Protein AF-A0A5N6Q049-F1 (afdb_monomer)

Foldseek 3Di:
DEEEEEAPVQCPLPCVALECPCQVPWQAEEEEEADPDPSNVQDDPPDPSVVRYHYDHANALVSLLVVLVCLVVDPDDTLEYEYEALLNRQDQVVQCVVVVHNCSRVVSSLVSLVSNVVSQVVNVVNHHYYYYYYHHDDDDAGPPNVSCVVRHPWYWYWDDPDDFKIKIWTPDPFIKIWMWGADSSYTHTDDIDTDPPPPPDD

Organism: NCBI:txid192012

Mean predicted aligned error: 9.47 Å

pLDDT: mean 77.55, std 16.75, range [31.91, 96.31]

Structure (mmCIF, N/CA/C/O backbone):
data_AF-A0A5N6Q049-F1
#
_entry.id   AF-A0A5N6Q049-F1
#
loop_
_atom_site.group_PDB
_atom_site.id
_atom_site.type_symbol
_atom_site.label_atom_id
_atom_site.label_alt_id
_atom_site.label_comp_id
_atom_site.label_asym_id
_atom_site.label_entity_id
_atom_site.label_seq_id
_atom_site.pdbx_PDB_ins_code
_atom_site.Cartn_x
_atom_site.Cartn_y
_atom_site.Cartn_z
_atom_site.occupancy
_atom_site.B_iso_or_equiv
_atom_site.auth_seq_id
_atom_site.auth_comp_id
_atom_site.auth_asym_id
_atom_site.auth_atom_id
_atom_site.pdbx_PDB_model_num
ATOM 1 N N . MET A 1 1 ? -8.400 0.455 -0.778 1.00 89.19 1 MET A N 1
ATOM 2 C CA . MET A 1 1 ? -6.950 0.651 -0.571 1.00 89.19 1 MET A CA 1
ATOM 3 C C . MET A 1 1 ? -6.734 1.914 0.246 1.00 89.19 1 MET A C 1
ATOM 5 O O . MET A 1 1 ? -7.367 2.924 -0.064 1.00 89.19 1 MET A O 1
ATOM 9 N N . ILE A 1 2 ? -5.900 1.841 1.282 1.00 90.00 2 ILE A N 1
ATOM 10 C CA . ILE A 1 2 ? -5.581 2.949 2.194 1.00 90.00 2 ILE A CA 1
ATOM 11 C C . ILE A 1 2 ? -4.071 3.193 2.154 1.00 90.00 2 ILE A C 1
ATOM 13 O O . ILE A 1 2 ? -3.305 2.235 2.093 1.00 90.00 2 ILE A O 1
ATOM 17 N N . LEU A 1 3 ? -3.654 4.459 2.195 1.00 89.81 3 LEU A N 1
ATOM 18 C CA . LEU A 1 3 ? -2.257 4.850 2.384 1.00 89.81 3 LEU A CA 1
ATOM 19 C C . LEU A 1 3 ? -2.073 5.482 3.764 1.00 89.81 3 LEU A C 1
ATOM 21 O O . LEU A 1 3 ? -2.779 6.431 4.110 1.00 89.81 3 LEU A O 1
ATOM 25 N N . LEU A 1 4 ? -1.088 4.993 4.505 1.00 87.38 4 LEU A N 1
ATOM 26 C CA . LEU A 1 4 ? -0.594 5.570 5.744 1.00 87.38 4 LEU A CA 1
ATOM 27 C C . LEU A 1 4 ? 0.793 6.159 5.493 1.00 87.38 4 LEU A C 1
ATOM 29 O O . LEU A 1 4 ? 1.657 5.499 4.931 1.00 87.38 4 LEU A O 1
ATOM 33 N N . SER A 1 5 ? 1.030 7.405 5.881 1.00 86.62 5 SER A N 1
ATOM 34 C CA . SER A 1 5 ? 2.297 8.055 5.559 1.00 86.62 5 SER A CA 1
ATOM 35 C C . SER A 1 5 ? 2.815 8.916 6.696 1.00 86.62 5 SER A C 1
ATOM 37 O O . SER A 1 5 ? 2.033 9.587 7.359 1.00 86.62 5 SER A O 1
ATOM 39 N N . GLY A 1 6 ? 4.123 8.914 6.924 1.00 79.25 6 GLY A N 1
ATOM 40 C CA . GLY A 1 6 ? 4.747 9.676 8.005 1.00 79.25 6 GLY A CA 1
ATOM 41 C C . GLY A 1 6 ? 6.268 9.506 8.036 1.00 79.25 6 GLY A C 1
ATOM 42 O O . GLY A 1 6 ? 6.812 8.732 7.246 1.00 79.25 6 GLY A O 1
ATOM 43 N N . PRO A 1 7 ? 6.980 10.243 8.901 1.00 71.81 7 PRO A N 1
ATOM 44 C CA . PRO A 1 7 ? 8.424 10.104 9.064 1.00 71.81 7 PRO A CA 1
ATOM 45 C C . PRO A 1 7 ? 8.899 8.719 9.545 1.00 71.81 7 PRO A C 1
ATOM 47 O O . PRO A 1 7 ? 8.162 7.999 10.214 1.00 71.81 7 PRO A O 1
ATOM 50 N N . PRO A 1 8 ? 10.172 8.348 9.289 1.00 62.94 8 PRO A N 1
ATOM 51 C CA . PRO A 1 8 ? 10.732 7.070 9.757 1.00 62.94 8 PRO A CA 1
ATOM 52 C C . PRO A 1 8 ? 10.725 6.919 11.275 1.00 62.94 8 PRO A C 1
ATOM 54 O O . PRO A 1 8 ? 10.553 5.826 11.801 1.00 62.94 8 PRO A O 1
ATOM 57 N N . SER A 1 9 ? 10.867 8.036 11.989 1.00 50.81 9 SER A N 1
ATOM 58 C CA . SER A 1 9 ? 10.771 8.097 13.445 1.00 50.81 9 SER A CA 1
ATOM 59 C C . SER A 1 9 ? 9.332 8.135 13.962 1.00 50.81 9 SER A C 1
ATOM 61 O O . SER A 1 9 ? 9.138 8.041 15.169 1.00 50.81 9 SER A O 1
ATOM 63 N N . SER A 1 10 ? 8.317 8.267 13.099 1.00 50.06 10 SER A N 1
ATOM 64 C CA . SER A 1 10 ? 6.910 8.194 13.499 1.00 50.06 10 SER A CA 1
ATOM 65 C C . SER A 1 10 ? 6.346 6.797 13.312 1.00 50.06 10 SER A C 1
ATOM 67 O O . SER A 1 10 ? 5.292 6.667 12.713 1.00 50.06 10 SER A O 1
ATOM 69 N N . TYR A 1 11 ? 7.029 5.771 13.821 1.00 52.00 11 TYR A N 1
ATOM 70 C CA . TYR A 1 11 ? 6.401 4.511 14.223 1.00 52.00 11 TYR A CA 1
ATOM 71 C C . TYR A 1 11 ? 5.400 3.919 13.205 1.00 52.00 11 TYR A C 1
ATOM 73 O O . TYR A 1 11 ? 4.477 3.245 13.629 1.00 52.00 11 TYR A O 1
ATOM 81 N N . SER A 1 12 ? 5.512 4.144 11.888 1.00 49.38 12 SER A N 1
ATOM 82 C CA . SER A 1 12 ? 4.493 3.705 10.918 1.00 49.38 12 SER A CA 1
ATOM 83 C C . SER A 1 12 ? 4.432 2.181 10.928 1.00 49.38 12 SER A C 1
ATOM 85 O O . SER A 1 12 ? 3.358 1.600 11.053 1.00 49.38 12 SER A O 1
ATOM 87 N N . SER A 1 13 ? 5.609 1.557 10.960 1.00 46.94 13 SER A N 1
ATOM 88 C CA . SER A 1 13 ? 5.817 0.125 11.172 1.00 46.94 13 SER A CA 1
ATOM 89 C C . SER A 1 13 ? 5.368 -0.339 12.567 1.00 46.94 13 SER A C 1
ATOM 91 O O . SER A 1 13 ? 4.877 -1.449 12.711 1.00 46.94 13 SER A O 1
ATOM 93 N N . LEU A 1 14 ? 5.465 0.521 13.588 1.00 45.44 14 LEU A N 1
ATOM 94 C CA . LEU A 1 14 ? 5.087 0.234 14.982 1.00 45.44 14 LEU A CA 1
ATOM 95 C C . LEU A 1 14 ? 3.580 0.426 15.248 1.00 45.44 14 LEU A C 1
ATOM 97 O O . LEU A 1 14 ? 3.020 -0.248 16.099 1.00 45.44 14 LEU A O 1
ATOM 101 N N . LEU A 1 15 ? 2.876 1.279 14.503 1.00 48.94 15 LEU A N 1
ATOM 102 C CA . LEU A 1 15 ? 1.416 1.397 14.536 1.00 48.94 15 LEU A CA 1
ATOM 103 C C . LEU A 1 15 ? 0.768 0.216 13.823 1.00 48.94 15 LEU A C 1
ATOM 105 O O . LEU A 1 15 ? -0.285 -0.240 14.250 1.00 48.94 15 LEU A O 1
ATOM 109 N N . LEU A 1 16 ? 1.404 -0.321 12.783 1.00 49.84 16 LEU A N 1
ATOM 110 C CA . LEU A 1 16 ? 0.933 -1.533 12.114 1.00 49.84 16 LEU A CA 1
ATOM 111 C C . LEU A 1 16 ? 1.086 -2.785 12.994 1.00 49.84 16 LEU A C 1
ATOM 113 O O . LEU A 1 16 ? 0.361 -3.753 12.778 1.00 49.84 16 LEU A O 1
ATOM 117 N N . THR A 1 17 ? 1.974 -2.758 13.996 1.00 45.69 17 THR A N 1
ATOM 118 C CA . THR A 1 17 ? 2.280 -3.916 14.852 1.00 45.69 17 THR A CA 1
ATOM 119 C C . THR A 1 17 ? 1.775 -3.794 16.293 1.00 45.69 17 THR A C 1
ATOM 121 O O . THR A 1 17 ? 1.403 -4.804 16.881 1.00 45.69 17 THR A O 1
ATOM 124 N N . HIS A 1 18 ? 1.693 -2.584 16.862 1.00 42.75 18 HIS A N 1
ATOM 125 C CA . HIS A 1 18 ? 1.152 -2.338 18.210 1.00 42.75 18 HIS A CA 1
ATOM 126 C C . HIS A 1 18 ? -0.334 -2.000 18.235 1.00 42.75 18 HIS A C 1
ATOM 128 O O . HIS A 1 18 ? -0.941 -1.971 19.305 1.00 42.75 18 HIS A O 1
ATOM 134 N N . THR A 1 19 ? -0.964 -1.748 17.087 1.00 46.25 19 THR A N 1
ATOM 135 C CA . THR A 1 19 ? -2.422 -1.713 17.085 1.00 46.25 19 THR A CA 1
ATOM 136 C C . THR A 1 19 ? -2.926 -3.155 17.126 1.00 46.25 19 THR A C 1
ATOM 138 O O . THR A 1 19 ? -2.751 -3.918 16.189 1.00 46.25 19 THR A O 1
ATOM 141 N N . GLN A 1 20 ? -3.604 -3.544 18.208 1.00 41.19 20 GLN A N 1
ATOM 142 C CA . GLN A 1 20 ? -4.489 -4.723 18.214 1.00 41.19 20 GLN A CA 1
ATOM 143 C C . GLN A 1 20 ? -5.634 -4.586 17.191 1.00 41.19 20 GLN A C 1
ATOM 145 O O . GLN A 1 20 ? -6.312 -5.556 16.873 1.00 41.19 20 GLN A O 1
ATOM 150 N N . PHE A 1 21 ? -5.833 -3.384 16.644 1.00 42.41 21 PHE A N 1
ATOM 151 C CA . PHE A 1 21 ? -6.939 -3.014 15.768 1.00 42.41 21 PHE A CA 1
ATOM 152 C C . PHE A 1 21 ? -7.045 -3.842 14.470 1.00 42.41 21 PHE A C 1
ATOM 154 O O . PHE A 1 21 ? -8.143 -4.297 14.157 1.00 42.41 21 PHE A O 1
ATOM 161 N N . PRO A 1 22 ? -5.962 -4.107 13.710 1.00 50.25 22 PRO A N 1
ATOM 162 C CA . PRO A 1 22 ? -6.014 -5.000 12.558 1.00 50.25 22 PRO A CA 1
ATOM 163 C C . PRO A 1 22 ? -6.159 -6.464 12.990 1.00 50.25 22 PRO A C 1
ATOM 165 O O . PRO A 1 22 ? -6.743 -7.262 12.270 1.00 50.25 22 PRO A O 1
ATOM 168 N N . VAL A 1 23 ? -5.647 -6.816 14.169 1.00 49.59 23 VAL A N 1
ATOM 169 C CA . VAL A 1 23 ? -5.452 -8.195 14.629 1.00 49.59 23 VAL A CA 1
ATOM 170 C C . VAL A 1 23 ? -6.712 -8.805 15.252 1.00 49.59 23 VAL A C 1
ATOM 172 O O . VAL A 1 23 ? -7.014 -9.973 15.011 1.00 49.59 23 VAL A O 1
ATOM 175 N N . GLU A 1 24 ? -7.475 -8.035 16.029 1.00 46.84 24 GLU A N 1
ATOM 176 C CA . GLU A 1 24 ? -8.739 -8.507 16.614 1.00 46.84 24 GLU A CA 1
ATOM 177 C C . GLU A 1 24 ? -9.849 -8.638 15.561 1.00 46.84 24 GLU A C 1
ATOM 179 O O . GLU A 1 24 ? -10.730 -9.490 15.690 1.00 46.84 24 GLU A O 1
ATOM 184 N N . LEU A 1 25 ? -9.784 -7.835 14.491 1.00 48.81 25 LEU A N 1
ATOM 185 C CA . LEU A 1 25 ? -10.771 -7.819 13.408 1.00 48.81 25 LEU A CA 1
ATOM 186 C C . LEU A 1 25 ? -10.413 -8.750 12.235 1.00 48.81 25 LEU A C 1
ATOM 188 O O . LEU A 1 25 ? -11.317 -9.227 11.543 1.00 48.81 25 LEU A O 1
ATOM 192 N N . ALA A 1 26 ? -9.129 -9.040 11.993 1.00 52.16 26 ALA A N 1
ATOM 193 C CA . ALA A 1 26 ? -8.711 -9.872 10.868 1.00 52.16 26 ALA A CA 1
ATOM 194 C C . ALA A 1 26 ? -8.592 -11.354 11.249 1.00 52.16 26 ALA A C 1
ATOM 196 O O . ALA A 1 26 ? -7.815 -11.758 12.112 1.00 52.16 26 ALA A O 1
ATOM 197 N N . LYS A 1 27 ? -9.323 -12.205 10.521 1.00 59.09 27 LYS A N 1
ATOM 198 C CA . LYS A 1 27 ? -9.145 -13.667 10.565 1.00 59.09 27 LYS A CA 1
ATOM 199 C C . LYS A 1 27 ? -7.803 -14.113 9.967 1.00 59.09 27 LYS A C 1
ATOM 201 O O . LYS A 1 27 ? -7.333 -15.195 10.295 1.00 59.09 27 LYS A O 1
ATOM 206 N N . SER A 1 28 ? -7.218 -13.297 9.089 1.00 70.12 28 SER A N 1
ATOM 207 C CA . SER A 1 28 ? -5.923 -13.528 8.447 1.00 70.12 28 SER A CA 1
ATOM 208 C C . SER A 1 28 ? -5.335 -12.192 7.987 1.00 70.12 28 SER A C 1
ATOM 210 O O . SER A 1 28 ? -6.023 -11.413 7.320 1.00 70.12 28 SER A O 1
ATOM 212 N N . LEU A 1 29 ? -4.084 -11.932 8.363 1.00 76.31 29 LEU A N 1
ATOM 213 C CA . LEU A 1 29 ? -3.336 -10.716 8.051 1.00 76.31 29 LEU A CA 1
ATOM 214 C C . LEU A 1 29 ? -2.028 -11.092 7.352 1.00 76.31 29 LEU A C 1
ATOM 216 O O . LEU A 1 29 ? -1.293 -11.931 7.863 1.00 76.31 29 LEU A O 1
ATOM 220 N N . THR A 1 30 ? -1.713 -10.476 6.211 1.00 77.62 30 THR A N 1
ATOM 221 C CA . THR A 1 30 ? -0.435 -10.694 5.516 1.00 77.62 30 THR A CA 1
ATOM 222 C C . THR A 1 30 ? 0.410 -9.428 5.491 1.00 77.62 30 THR A C 1
ATOM 224 O O . THR A 1 30 ? -0.029 -8.412 4.960 1.00 77.62 30 THR A O 1
ATOM 227 N N . PHE A 1 31 ? 1.637 -9.506 6.004 1.00 77.19 31 PHE A N 1
ATOM 228 C CA . PHE A 1 31 ? 2.637 -8.445 5.886 1.00 77.19 31 PHE A CA 1
ATOM 229 C C . PHE A 1 31 ? 3.602 -8.746 4.744 1.00 77.19 31 PHE A C 1
ATOM 231 O O . PHE A 1 31 ? 4.124 -9.856 4.650 1.00 77.19 31 PHE A O 1
ATOM 238 N N . LEU A 1 32 ? 3.845 -7.741 3.908 1.00 75.75 32 LEU A N 1
ATOM 239 C CA . LEU A 1 32 ? 4.881 -7.724 2.887 1.00 75.75 32 LEU A CA 1
ATOM 240 C C . LEU A 1 32 ? 5.961 -6.730 3.297 1.00 75.75 32 LEU A C 1
ATOM 242 O O . LEU A 1 32 ? 5.695 -5.531 3.404 1.00 75.75 32 LEU A O 1
ATOM 246 N N . GLN A 1 33 ? 7.164 -7.247 3.534 1.00 77.38 33 GLN A N 1
ATOM 247 C CA . GLN A 1 33 ? 8.324 -6.475 3.976 1.00 77.38 33 GLN A CA 1
ATOM 248 C C . GLN A 1 33 ? 9.554 -6.840 3.152 1.00 77.38 33 GLN A C 1
ATOM 250 O O . GLN A 1 33 ? 9.645 -7.943 2.616 1.00 77.38 33 GLN A O 1
ATOM 255 N N . ARG A 1 34 ? 10.503 -5.908 3.059 1.00 66.44 34 ARG A N 1
ATOM 256 C CA . ARG A 1 34 ? 11.773 -6.135 2.364 1.00 66.44 34 ARG A CA 1
ATOM 257 C C . ARG A 1 34 ? 12.832 -6.786 3.247 1.00 66.44 34 ARG A C 1
ATOM 259 O O . ARG A 1 34 ? 13.600 -7.614 2.777 1.00 66.44 34 ARG A O 1
ATOM 266 N N . GLU A 1 35 ? 12.861 -6.423 4.524 1.00 66.69 35 GLU A N 1
ATOM 267 C CA . GLU A 1 35 ? 13.870 -6.873 5.482 1.00 66.69 35 GLU A CA 1
ATOM 268 C C . GLU A 1 35 ? 13.216 -7.450 6.738 1.00 66.69 35 GLU A C 1
ATOM 270 O O . GLU A 1 35 ? 12.082 -7.106 7.081 1.00 66.69 35 GLU A O 1
ATOM 275 N N . ASP A 1 36 ? 13.955 -8.318 7.432 1.00 55.84 36 ASP A N 1
ATOM 276 C CA . ASP A 1 36 ? 13.553 -8.920 8.702 1.00 55.84 36 ASP A CA 1
ATOM 277 C C . ASP A 1 36 ? 13.708 -7.911 9.846 1.00 55.84 36 ASP A C 1
ATOM 279 O O . ASP A 1 36 ? 14.660 -7.927 10.628 1.00 55.84 36 ASP A O 1
ATOM 283 N N . ILE A 1 37 ? 12.794 -6.945 9.891 1.00 51.84 37 ILE A N 1
ATOM 284 C CA . ILE A 1 37 ? 12.688 -6.020 11.014 1.00 51.84 37 ILE A CA 1
ATOM 285 C C . ILE A 1 37 ? 11.889 -6.739 12.097 1.00 51.84 37 ILE A C 1
ATOM 287 O O . ILE A 1 37 ? 10.836 -7.301 11.809 1.00 51.84 37 ILE A O 1
ATOM 291 N N . ALA A 1 38 ? 12.363 -6.691 13.348 1.00 50.16 38 ALA A N 1
ATOM 292 C CA . ALA A 1 38 ? 11.700 -7.232 14.539 1.00 50.16 38 ALA A CA 1
ATOM 293 C C . ALA A 1 38 ? 10.364 -6.511 14.845 1.00 50.16 38 ALA A C 1
ATOM 295 O O . ALA A 1 38 ? 10.195 -5.846 15.871 1.00 50.16 38 ALA A O 1
ATOM 296 N N . ALA A 1 39 ? 9.409 -6.635 13.925 1.00 51.38 39 ALA A N 1
ATOM 297 C CA . ALA A 1 39 ? 8.146 -5.921 13.858 1.00 51.38 39 ALA A CA 1
ATOM 298 C C . ALA A 1 39 ? 7.213 -6.303 15.019 1.00 51.38 39 ALA A C 1
ATOM 300 O O . ALA A 1 39 ? 6.361 -5.517 15.406 1.00 51.38 39 ALA A O 1
ATOM 301 N N . LEU A 1 40 ? 7.414 -7.466 15.647 1.00 52.78 40 LEU A N 1
ATOM 302 C CA . LEU A 1 40 ? 6.558 -7.985 16.723 1.00 52.78 40 LEU A CA 1
ATOM 303 C C . LEU A 1 40 ? 7.150 -7.822 18.129 1.00 52.78 40 LEU A C 1
ATOM 305 O O . LEU A 1 40 ? 6.741 -8.532 19.048 1.00 52.78 40 LEU A O 1
ATOM 309 N N . SER A 1 41 ? 8.117 -6.921 18.323 1.00 46.41 41 SER A N 1
ATOM 310 C CA . SER A 1 41 ? 8.726 -6.678 19.638 1.00 46.41 41 SER A CA 1
ATOM 311 C C . SER A 1 41 ? 7.719 -6.040 20.612 1.00 46.41 41 SER A C 1
ATOM 313 O O . SER A 1 41 ? 7.650 -4.830 20.790 1.00 46.41 41 SER A O 1
ATOM 315 N N . GLY A 1 42 ? 6.894 -6.878 21.239 1.00 49.81 42 GLY A N 1
ATOM 316 C CA . GLY A 1 42 ? 5.859 -6.471 22.192 1.00 49.81 42 GLY A CA 1
ATOM 317 C C . GLY A 1 42 ? 4.631 -7.381 22.232 1.00 49.81 42 GLY A C 1
ATOM 318 O O . GLY A 1 42 ? 3.872 -7.298 23.190 1.00 49.81 42 GLY A O 1
ATOM 319 N N . ILE A 1 43 ? 4.440 -8.265 21.246 1.00 55.91 43 ILE A N 1
ATOM 320 C CA . ILE A 1 43 ? 3.361 -9.262 21.282 1.00 55.91 43 ILE A CA 1
ATOM 321 C C . ILE A 1 43 ? 3.842 -10.489 22.056 1.00 55.91 43 ILE A C 1
ATOM 323 O O . ILE A 1 43 ? 4.927 -11.006 21.790 1.00 55.91 43 ILE A O 1
ATOM 327 N N . ASP A 1 44 ? 3.034 -10.958 23.009 1.00 56.28 44 ASP A N 1
ATOM 328 C CA . ASP A 1 44 ? 3.299 -12.205 23.727 1.00 56.28 44 ASP A CA 1
ATOM 329 C C . ASP A 1 44 ? 3.369 -13.378 22.723 1.00 56.28 44 ASP A C 1
ATOM 331 O O . ASP A 1 44 ? 2.370 -13.648 22.039 1.00 56.28 44 ASP A O 1
ATOM 335 N N . PRO A 1 45 ? 4.509 -14.092 22.626 1.00 56.81 45 PRO A N 1
ATOM 336 C CA . PRO A 1 45 ? 4.675 -15.244 21.740 1.00 56.81 45 PRO A CA 1
ATOM 337 C C . PRO A 1 45 ? 3.656 -16.364 21.973 1.00 56.81 45 PRO A C 1
ATOM 339 O O . PRO A 1 45 ? 3.443 -17.189 21.092 1.00 56.81 45 PRO A O 1
ATOM 342 N N . SER A 1 46 ? 3.036 -16.411 23.157 1.00 54.78 46 SER A N 1
ATOM 343 C CA . SER A 1 46 ? 2.015 -17.401 23.510 1.00 54.78 46 SER A CA 1
ATOM 344 C C . SER A 1 46 ? 0.602 -17.041 23.026 1.00 54.78 46 SER A C 1
ATOM 346 O O . SER A 1 46 ? -0.336 -17.825 23.190 1.00 54.78 46 SER A O 1
ATOM 348 N N . SER A 1 47 ? 0.422 -15.866 22.416 1.00 63.22 47 SER A N 1
ATOM 349 C CA . SER A 1 47 ? -0.881 -15.417 21.932 1.00 63.22 47 SER A CA 1
ATOM 350 C C . SER A 1 47 ? -1.265 -16.080 20.599 1.00 63.22 47 SER A C 1
ATOM 352 O O . SER A 1 47 ? -0.530 -16.027 19.617 1.00 63.22 47 SER A O 1
ATOM 354 N N . SER A 1 48 ? -2.495 -16.611 20.519 1.00 64.69 48 SER A N 1
ATOM 355 C CA . SER A 1 48 ? -3.113 -17.151 19.276 1.00 64.69 48 SER A CA 1
ATOM 356 C C . SER A 1 48 ? -3.269 -16.130 18.131 1.00 64.69 48 SER A C 1
ATOM 358 O O . SER A 1 48 ? -3.791 -16.427 17.057 1.00 64.69 48 SER A O 1
ATOM 360 N N . VAL A 1 49 ? -2.852 -14.893 18.387 1.00 63.75 49 VAL A N 1
ATOM 361 C CA . VAL A 1 49 ? -2.788 -13.776 17.454 1.00 63.75 49 VAL A CA 1
ATOM 362 C C . VAL A 1 49 ? -1.723 -14.014 16.387 1.00 63.75 49 VAL A C 1
ATOM 364 O O . VAL A 1 49 ? -1.974 -13.734 15.216 1.00 63.75 49 VAL A O 1
ATOM 367 N N . LEU A 1 50 ? -0.561 -14.553 16.772 1.00 65.12 50 LEU A N 1
ATOM 368 C CA . LEU A 1 50 ? 0.554 -14.759 15.846 1.00 65.12 50 LEU A CA 1
ATOM 369 C C . LEU A 1 50 ? 0.222 -15.801 14.774 1.00 65.12 50 LEU A C 1
ATOM 371 O O . LEU A 1 50 ? 0.608 -15.626 13.623 1.00 65.12 50 LEU A O 1
ATOM 375 N N . ASP A 1 51 ? -0.599 -16.800 15.108 1.00 68.44 51 ASP A N 1
ATOM 376 C CA . ASP A 1 51 ? -1.062 -17.827 14.166 1.00 68.44 51 ASP A CA 1
ATOM 377 C C . ASP A 1 51 ? -1.905 -17.253 13.011 1.00 68.44 51 ASP A C 1
ATOM 379 O O . ASP A 1 51 ? -2.063 -17.887 11.967 1.00 68.44 51 ASP A O 1
ATOM 383 N N . ARG A 1 52 ? -2.468 -16.049 13.184 1.00 72.81 52 ARG A N 1
ATOM 384 C CA . ARG A 1 52 ? -3.288 -15.362 12.169 1.00 72.81 52 ARG A CA 1
ATOM 385 C C . ARG A 1 52 ? -2.478 -14.413 11.290 1.00 72.81 52 ARG A C 1
ATOM 387 O O . ARG A 1 52 ? -3.015 -13.899 10.304 1.00 72.81 52 ARG A O 1
ATOM 394 N N . ILE A 1 53 ? -1.219 -14.162 11.645 1.00 76.31 53 ILE A N 1
ATOM 395 C CA . ILE A 1 53 ? -0.330 -13.241 10.944 1.00 76.31 53 ILE A CA 1
ATOM 396 C C . ILE A 1 53 ? 0.620 -14.051 10.067 1.00 76.31 53 ILE A C 1
ATOM 398 O O . ILE A 1 53 ? 1.438 -14.827 10.547 1.00 76.31 53 ILE A O 1
ATOM 402 N N . GLN A 1 54 ? 0.547 -13.831 8.760 1.00 82.31 54 GLN A N 1
ATOM 403 C CA . GLN A 1 54 ? 1.511 -14.357 7.811 1.00 82.31 54 GLN A CA 1
ATOM 404 C C . GLN A 1 54 ? 2.490 -13.254 7.415 1.00 82.31 54 GLN A C 1
ATOM 406 O O . GLN A 1 54 ? 2.107 -12.254 6.811 1.00 82.31 54 GLN A O 1
ATOM 411 N N . MET A 1 55 ? 3.770 -13.455 7.702 1.00 80.75 55 MET A N 1
ATOM 412 C CA . MET A 1 55 ? 4.830 -12.594 7.186 1.00 80.75 55 MET A CA 1
ATOM 413 C C . MET A 1 55 ? 5.381 -13.176 5.895 1.00 80.75 55 MET A C 1
ATOM 415 O O . MET A 1 55 ? 5.677 -14.370 5.812 1.00 80.75 55 MET A O 1
ATOM 419 N N . LYS A 1 56 ? 5.496 -12.335 4.872 1.00 85.88 56 LYS A N 1
ATOM 420 C CA . LYS A 1 56 ? 6.139 -12.671 3.609 1.00 85.88 56 LYS A CA 1
ATOM 421 C C . LYS A 1 56 ? 7.170 -11.602 3.285 1.00 85.88 56 LYS A C 1
ATOM 423 O O . LYS A 1 56 ? 6.849 -10.421 3.190 1.00 85.88 56 LYS A O 1
ATOM 428 N N . TYR A 1 57 ? 8.397 -12.049 3.079 1.00 85.94 57 TYR A N 1
ATOM 429 C CA . TYR A 1 57 ? 9.495 -11.181 2.690 1.00 85.94 57 TYR A CA 1
ATOM 430 C C . TYR A 1 57 ? 9.612 -11.177 1.167 1.00 85.94 57 TYR A C 1
ATOM 432 O O . TYR A 1 57 ? 9.574 -12.238 0.538 1.00 85.94 57 TYR A O 1
ATOM 440 N N . VAL A 1 58 ? 9.674 -9.988 0.575 1.00 89.81 58 VAL A N 1
ATOM 441 C CA . VAL A 1 58 ? 9.791 -9.784 -0.872 1.00 89.81 58 VAL A CA 1
ATOM 442 C C . VAL A 1 58 ? 10.870 -8.744 -1.145 1.00 89.81 58 VAL A C 1
ATOM 444 O O . VAL A 1 58 ? 10.931 -7.730 -0.467 1.00 89.81 58 VAL A O 1
ATOM 447 N N . ASP A 1 59 ? 11.728 -8.977 -2.134 1.00 87.50 59 ASP A N 1
ATOM 448 C CA . ASP A 1 59 ? 12.945 -8.164 -2.282 1.00 87.50 59 ASP A CA 1
ATOM 449 C C . ASP A 1 59 ? 12.737 -6.870 -3.091 1.00 87.50 59 ASP A C 1
ATOM 451 O O . ASP A 1 59 ? 13.451 -5.881 -2.886 1.00 87.50 59 ASP A O 1
ATOM 455 N N . ASP A 1 60 ? 11.783 -6.881 -4.031 1.00 90.88 60 ASP A N 1
ATOM 456 C CA . ASP A 1 60 ? 11.621 -5.858 -5.070 1.00 90.88 60 ASP A CA 1
ATOM 457 C C . ASP A 1 60 ? 10.213 -5.836 -5.719 1.00 90.88 60 ASP A C 1
ATOM 459 O O . ASP A 1 60 ? 9.288 -6.551 -5.312 1.00 90.88 60 ASP A O 1
ATOM 463 N N . GLU A 1 61 ? 10.065 -5.010 -6.767 1.00 92.75 61 GLU A N 1
ATOM 464 C CA . GLU A 1 61 ? 8.892 -4.942 -7.656 1.00 92.75 61 GLU A CA 1
ATOM 465 C C . GLU A 1 61 ? 8.395 -6.331 -8.102 1.00 92.75 61 GLU A C 1
ATOM 467 O O . GLU A 1 61 ? 7.187 -6.580 -8.110 1.00 92.75 61 GLU A O 1
ATOM 472 N N . ASP A 1 62 ? 9.290 -7.244 -8.495 1.00 93.94 62 ASP A N 1
ATOM 473 C CA . ASP A 1 62 ? 8.894 -8.556 -9.013 1.00 93.94 62 ASP A CA 1
ATOM 474 C C . ASP A 1 62 ? 8.355 -9.463 -7.911 1.00 93.94 62 ASP A C 1
ATOM 476 O O . ASP A 1 62 ? 7.422 -10.232 -8.156 1.00 93.94 62 ASP A O 1
ATOM 480 N N . GLY A 1 63 ? 8.894 -9.357 -6.696 1.00 93.81 63 GLY A N 1
ATOM 481 C CA . GLY A 1 63 ? 8.365 -10.041 -5.520 1.00 93.81 63 GLY A CA 1
ATOM 482 C C . GLY A 1 63 ? 6.917 -9.643 -5.219 1.00 93.81 63 GLY A C 1
ATOM 483 O O . GLY A 1 63 ? 6.050 -10.515 -5.091 1.00 93.81 63 GLY A O 1
ATOM 484 N N . ILE A 1 64 ? 6.627 -8.337 -5.197 1.00 94.75 64 ILE A N 1
ATOM 485 C CA . ILE A 1 64 ? 5.258 -7.828 -5.005 1.00 94.75 64 ILE A CA 1
ATOM 486 C C . ILE A 1 64 ? 4.348 -8.301 -6.141 1.00 94.75 64 ILE A C 1
ATOM 488 O O . ILE A 1 64 ? 3.259 -8.830 -5.895 1.00 94.75 64 ILE A O 1
ATOM 492 N N . ASN A 1 65 ? 4.798 -8.156 -7.388 1.00 95.56 65 ASN A N 1
ATOM 493 C CA . ASN A 1 65 ? 3.993 -8.522 -8.548 1.00 95.56 65 ASN A CA 1
ATOM 494 C C . ASN A 1 65 ? 3.654 -10.016 -8.566 1.00 95.56 65 ASN A C 1
ATOM 496 O O . ASN A 1 65 ? 2.509 -10.379 -8.829 1.00 95.56 65 ASN A O 1
ATOM 500 N N . LYS A 1 66 ? 4.608 -10.892 -8.232 1.00 95.00 66 LYS A N 1
ATOM 501 C CA . LYS A 1 66 ? 4.361 -12.338 -8.117 1.00 95.00 66 LYS A CA 1
ATOM 502 C C . LYS A 1 66 ? 3.350 -12.657 -7.020 1.00 95.00 66 LYS A C 1
ATOM 504 O O . LYS A 1 66 ? 2.470 -13.486 -7.245 1.00 95.00 66 LYS A O 1
ATOM 509 N N . PHE A 1 67 ? 3.446 -11.995 -5.865 1.00 95.06 67 PHE A N 1
ATOM 510 C CA . PHE A 1 67 ? 2.502 -12.196 -4.766 1.00 95.06 67 PHE A CA 1
ATOM 511 C C . PHE A 1 67 ? 1.063 -11.854 -5.180 1.00 95.06 67 PHE A C 1
ATOM 513 O O . PHE A 1 67 ? 0.171 -12.680 -5.000 1.00 95.06 67 PHE A O 1
ATOM 520 N N . PHE A 1 68 ? 0.827 -10.682 -5.779 1.00 95.62 68 PHE A N 1
ATOM 521 C CA . PHE A 1 68 ? -0.529 -10.285 -6.182 1.00 95.62 68 PHE A CA 1
ATOM 522 C C . PHE A 1 68 ? -1.027 -11.013 -7.432 1.00 95.62 68 PHE A C 1
ATOM 524 O O . PHE A 1 68 ? -2.219 -11.290 -7.535 1.00 95.62 68 PHE A O 1
ATOM 531 N N . ALA A 1 69 ? -0.146 -11.391 -8.362 1.00 94.75 69 ALA A N 1
ATOM 532 C CA . ALA A 1 69 ? -0.537 -12.210 -9.508 1.00 94.75 69 ALA A CA 1
ATOM 533 C C . ALA A 1 69 ? -1.117 -13.567 -9.071 1.00 94.75 69 ALA A C 1
ATOM 535 O O . ALA A 1 69 ? -2.076 -14.047 -9.679 1.00 94.75 69 ALA A O 1
ATOM 536 N N . ALA A 1 70 ? -0.589 -14.142 -7.984 1.00 93.62 70 ALA A N 1
ATOM 537 C CA . ALA A 1 70 ? -1.041 -15.416 -7.433 1.00 93.62 70 ALA A CA 1
ATOM 538 C C . ALA A 1 70 ? -2.451 -15.375 -6.814 1.00 93.62 70 ALA A C 1
ATOM 540 O O . ALA A 1 70 ? -3.016 -16.438 -6.579 1.00 93.62 70 ALA A O 1
ATOM 541 N N . PHE A 1 71 ? -3.060 -14.199 -6.596 1.00 92.44 71 PHE A N 1
ATOM 542 C CA . PHE A 1 71 ? -4.418 -14.103 -6.033 1.00 92.44 71 PHE A CA 1
ATOM 543 C C . PHE A 1 71 ? -5.448 -14.883 -6.856 1.00 92.44 71 PHE A C 1
ATOM 545 O O . PHE A 1 71 ? -6.308 -15.535 -6.284 1.00 92.44 71 PHE A O 1
ATOM 552 N N . HIS A 1 72 ? -5.312 -14.914 -8.182 1.00 85.94 72 HIS A N 1
ATOM 553 C CA . HIS A 1 72 ? -6.219 -15.669 -9.058 1.00 85.94 72 HIS A CA 1
ATOM 554 C C . HIS A 1 72 ? -6.113 -17.196 -8.903 1.00 85.94 72 HIS A C 1
ATOM 556 O O . HIS A 1 72 ? -6.914 -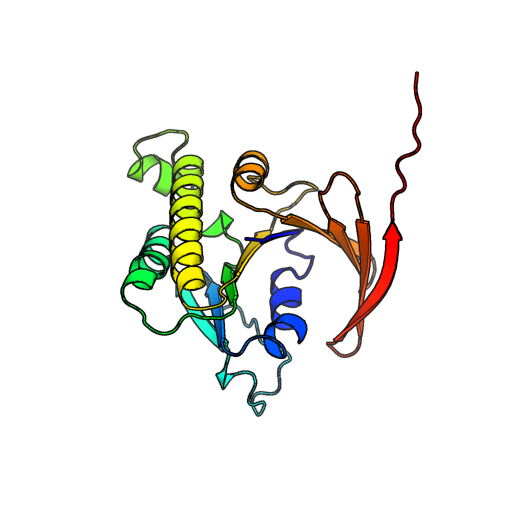17.929 -9.473 1.00 85.94 72 HIS A O 1
ATOM 562 N N . MET A 1 73 ? -5.104 -17.680 -8.174 1.00 88.94 73 MET A N 1
ATOM 563 C CA . MET A 1 73 ? -4.860 -19.100 -7.914 1.00 88.94 73 MET A CA 1
ATOM 564 C C . MET A 1 73 ? -5.246 -19.510 -6.485 1.00 88.94 73 MET A C 1
ATOM 566 O O . MET A 1 73 ? -5.031 -20.662 -6.110 1.00 88.94 73 MET A O 1
ATOM 570 N N . HIS A 1 74 ? -5.741 -18.580 -5.665 1.00 85.44 74 HIS A N 1
ATOM 571 C CA . HIS A 1 74 ? -6.079 -18.821 -4.267 1.00 85.44 74 HIS A CA 1
ATOM 572 C C . HIS A 1 74 ? -7.596 -18.851 -4.064 1.00 85.44 74 HIS A C 1
ATOM 574 O O . HIS A 1 74 ? -8.309 -17.995 -4.571 1.00 85.44 74 HIS A O 1
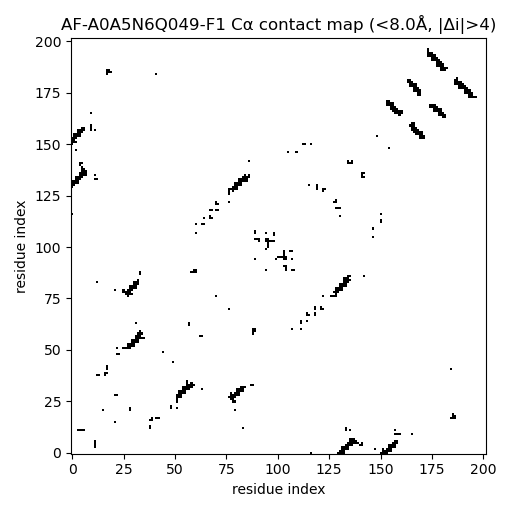ATOM 580 N N . ASP A 1 75 ? -8.074 -19.803 -3.260 1.00 84.00 75 ASP A N 1
ATOM 581 C CA . ASP A 1 75 ? -9.491 -19.890 -2.869 1.00 84.00 75 ASP A CA 1
ATOM 582 C C . ASP A 1 75 ? -9.790 -19.137 -1.562 1.00 84.00 75 ASP A C 1
ATOM 584 O O . ASP A 1 75 ? -10.937 -18.825 -1.247 1.00 84.00 75 ASP A O 1
ATOM 588 N N . VAL A 1 76 ? -8.749 -18.868 -0.769 1.00 86.62 76 VAL A N 1
ATOM 589 C CA . VAL A 1 76 ? -8.839 -18.183 0.522 1.00 86.62 76 VAL A CA 1
ATOM 590 C C . VAL A 1 76 ? -7.920 -16.976 0.498 1.00 86.62 76 VAL A C 1
ATOM 592 O O . VAL A 1 76 ? -6.726 -17.093 0.220 1.00 86.62 76 VAL A O 1
ATOM 595 N N . PHE A 1 77 ? -8.484 -15.821 0.835 1.00 88.81 77 PHE A N 1
ATOM 596 C CA . PHE A 1 77 ? -7.790 -14.541 0.809 1.00 88.81 77 PHE A CA 1
ATOM 597 C C . PHE A 1 77 ? -7.559 -14.006 2.225 1.00 88.81 77 PHE A C 1
ATOM 599 O O . PHE A 1 77 ? -8.400 -14.217 3.108 1.00 88.81 77 PHE A O 1
ATOM 606 N N . PRO A 1 78 ? -6.449 -13.285 2.459 1.00 89.50 78 PRO A N 1
ATOM 607 C CA . PRO A 1 78 ? -6.267 -12.553 3.702 1.00 89.50 78 PRO A CA 1
ATOM 608 C C . PRO A 1 78 ? -7.314 -11.440 3.815 1.00 89.50 78 PRO A C 1
ATOM 610 O O . PRO A 1 78 ? -7.704 -10.830 2.820 1.00 89.50 78 PRO A O 1
ATOM 613 N N . VAL A 1 79 ? -7.736 -11.131 5.040 1.00 88.88 79 VAL A N 1
ATOM 614 C CA . VAL A 1 79 ? -8.671 -10.022 5.298 1.00 88.88 79 VAL A CA 1
ATOM 615 C C . VAL A 1 79 ? -7.981 -8.677 5.080 1.00 88.88 79 VAL A C 1
ATOM 617 O O . VAL A 1 79 ? -8.599 -7.710 4.637 1.00 88.88 79 VAL A O 1
ATOM 620 N N . LEU A 1 80 ? -6.682 -8.620 5.366 1.00 87.25 80 LEU A N 1
ATOM 621 C CA . LEU A 1 80 ? -5.863 -7.432 5.206 1.00 87.25 80 LEU A CA 1
ATOM 622 C C . LEU A 1 80 ? -4.473 -7.825 4.697 1.00 87.25 80 LEU A C 1
ATOM 624 O O . LEU A 1 80 ? -3.846 -8.747 5.215 1.00 87.25 80 LEU A O 1
ATOM 628 N N . VAL A 1 81 ? -3.995 -7.101 3.691 1.00 91.25 81 VAL A N 1
ATOM 629 C CA . VAL A 1 81 ? -2.607 -7.117 3.230 1.00 91.25 81 VAL A CA 1
ATOM 630 C C . VAL A 1 81 ? -1.981 -5.776 3.582 1.00 91.25 81 VAL A C 1
ATOM 632 O O . VAL A 1 81 ? -2.558 -4.726 3.293 1.00 91.25 81 VAL A O 1
ATOM 635 N N . ILE A 1 82 ? -0.805 -5.810 4.197 1.00 88.62 82 ILE A N 1
ATOM 636 C CA . ILE A 1 82 ? -0.015 -4.635 4.559 1.00 88.62 82 ILE A CA 1
ATOM 637 C C . ILE A 1 82 ? 1.276 -4.677 3.750 1.00 88.62 82 ILE A C 1
ATOM 639 O O . ILE A 1 82 ? 2.015 -5.652 3.842 1.00 88.62 82 ILE A O 1
ATOM 643 N N . ILE A 1 83 ? 1.550 -3.630 2.973 1.00 90.44 83 ILE A N 1
ATOM 644 C CA . ILE A 1 83 ? 2.860 -3.427 2.341 1.00 90.44 83 ILE A CA 1
ATOM 645 C C . ILE A 1 83 ? 3.575 -2.340 3.121 1.00 90.44 83 ILE A C 1
ATOM 647 O O . ILE A 1 83 ? 3.122 -1.190 3.111 1.00 90.44 83 ILE A O 1
ATOM 651 N N . ASP A 1 84 ? 4.657 -2.718 3.798 1.00 85.44 84 ASP A N 1
ATOM 652 C CA . ASP A 1 84 ? 5.441 -1.777 4.587 1.00 85.44 84 ASP A CA 1
ATOM 653 C C . ASP A 1 84 ? 6.474 -1.058 3.712 1.00 85.44 84 ASP A C 1
ATOM 655 O O . ASP A 1 84 ? 7.270 -1.694 3.031 1.00 85.44 84 ASP A O 1
ATOM 659 N N . ASP A 1 85 ? 6.423 0.268 3.727 1.00 85.94 85 ASP A N 1
ATOM 660 C CA . ASP A 1 85 ? 7.233 1.217 2.975 1.00 85.94 85 ASP A CA 1
ATOM 661 C C . ASP A 1 85 ? 7.320 0.900 1.477 1.00 85.94 85 ASP A C 1
ATOM 663 O O . ASP A 1 85 ? 8.375 0.583 0.925 1.00 85.94 85 ASP A O 1
ATOM 667 N N . LEU A 1 86 ? 6.177 1.014 0.786 1.00 89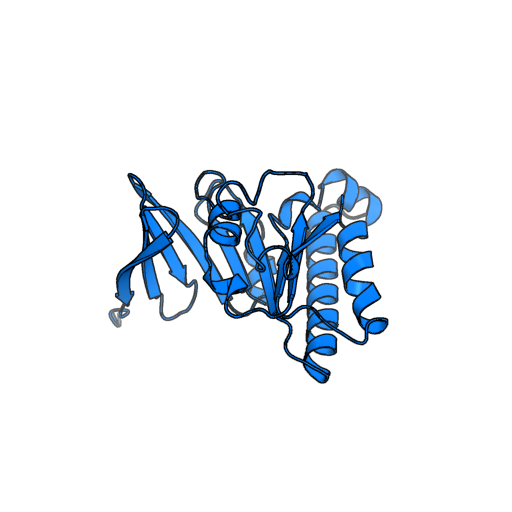.38 86 LEU A N 1
ATOM 668 C CA . LEU A 1 86 ? 6.039 0.654 -0.630 1.00 89.38 86 LEU A CA 1
ATOM 669 C C . LEU A 1 86 ? 7.136 1.282 -1.512 1.00 89.38 86 LEU A C 1
ATOM 671 O O . LEU A 1 86 ? 7.572 0.670 -2.485 1.00 89.38 86 LEU A O 1
ATOM 675 N N . GLY A 1 87 ? 7.584 2.498 -1.190 1.00 87.81 87 GLY A N 1
ATOM 676 C CA . GLY A 1 87 ? 8.594 3.219 -1.964 1.00 87.81 87 GLY A CA 1
ATOM 677 C C . GLY A 1 87 ? 9.969 2.539 -2.021 1.00 87.81 87 GLY A C 1
ATOM 678 O O . GLY A 1 87 ? 10.712 2.801 -2.975 1.00 87.81 87 GLY A O 1
ATOM 679 N N . GLU A 1 88 ? 10.295 1.676 -1.054 1.00 88.00 88 GLU A N 1
ATOM 680 C CA . GLU A 1 88 ? 11.592 0.994 -0.930 1.00 88.00 88 GLU A CA 1
ATOM 681 C C . GLU A 1 88 ? 11.754 -0.200 -1.880 1.00 88.00 88 GLU A C 1
ATOM 683 O O . GLU A 1 88 ? 12.878 -0.572 -2.211 1.00 88.00 88 GLU A O 1
ATOM 688 N N . PHE A 1 89 ? 10.656 -0.767 -2.390 1.00 90.06 89 PHE A N 1
ATOM 689 C CA . PHE A 1 89 ? 10.707 -1.878 -3.354 1.00 90.06 89 PHE A CA 1
ATOM 690 C C . PHE A 1 89 ? 11.062 -1.435 -4.780 1.00 90.06 89 PHE A C 1
ATOM 692 O O . PHE A 1 89 ? 11.310 -2.269 -5.653 1.00 90.06 89 PHE A O 1
ATOM 699 N N . PHE A 1 90 ? 11.082 -0.124 -5.032 1.00 91.88 90 PHE A N 1
ATOM 700 C CA . PHE A 1 90 ? 11.297 0.448 -6.358 1.00 91.88 90 PHE A CA 1
ATOM 701 C C . PHE A 1 90 ? 12.591 1.256 -6.393 1.00 91.88 90 PHE A C 1
ATOM 703 O O . PHE A 1 90 ? 12.572 2.481 -6.243 1.00 91.88 90 PHE A O 1
ATOM 710 N N . ASP A 1 91 ? 13.718 0.579 -6.619 1.00 90.81 91 ASP A N 1
ATOM 711 C CA . ASP A 1 91 ? 14.997 1.249 -6.865 1.00 90.81 91 ASP A CA 1
ATOM 712 C C . ASP A 1 91 ? 14.967 2.013 -8.198 1.00 90.81 91 ASP A C 1
ATOM 714 O O . ASP A 1 91 ? 14.581 1.473 -9.238 1.00 90.81 91 ASP A O 1
ATOM 718 N N . GLU A 1 92 ? 15.400 3.275 -8.176 1.00 89.00 92 GLU A N 1
ATOM 719 C CA . GLU A 1 92 ? 15.320 4.172 -9.332 1.00 89.00 92 GLU A CA 1
ATOM 720 C C . GLU A 1 92 ? 16.092 3.620 -10.537 1.00 89.00 92 GLU A C 1
ATOM 722 O O . GLU A 1 92 ? 15.543 3.528 -11.634 1.00 89.00 92 GLU A O 1
ATOM 727 N N . ARG A 1 93 ? 17.350 3.204 -10.341 1.00 91.19 93 ARG A N 1
ATOM 728 C CA . ARG A 1 93 ? 18.210 2.739 -11.442 1.00 91.19 93 ARG A CA 1
ATOM 729 C C . ARG A 1 93 ? 17.675 1.448 -12.042 1.00 91.19 93 ARG A C 1
ATOM 731 O O . ARG A 1 93 ? 17.590 1.327 -13.263 1.00 91.19 93 ARG A O 1
ATOM 738 N N . THR A 1 94 ? 17.281 0.516 -11.183 1.00 90.81 94 THR A N 1
ATOM 739 C CA . THR A 1 94 ? 16.730 -0.781 -11.575 1.00 90.81 94 THR A CA 1
ATOM 740 C C . THR A 1 94 ? 15.442 -0.601 -12.372 1.00 90.81 94 THR A C 1
ATOM 742 O O . THR A 1 94 ? 15.302 -1.156 -13.464 1.00 90.81 94 THR A O 1
ATOM 745 N N . CYS A 1 95 ? 14.528 0.249 -11.896 1.00 91.69 95 CYS A N 1
ATOM 746 C CA . CYS A 1 95 ? 13.274 0.518 -12.594 1.00 91.69 95 CYS A CA 1
ATOM 747 C C . CYS A 1 95 ? 13.501 1.226 -13.938 1.00 91.69 95 CYS A C 1
ATOM 749 O O . CYS A 1 95 ? 12.849 0.887 -14.927 1.00 91.69 95 CYS A O 1
ATOM 751 N N . GLN A 1 96 ? 14.421 2.194 -14.009 1.00 91.81 96 GLN A N 1
ATOM 752 C CA . GLN A 1 96 ? 14.742 2.886 -15.262 1.00 91.81 96 GLN A CA 1
ATOM 753 C C . GLN A 1 96 ? 15.315 1.938 -16.320 1.00 91.81 96 GLN A C 1
ATOM 755 O O . GLN A 1 96 ? 14.919 2.017 -17.484 1.00 91.81 96 GLN A O 1
ATOM 760 N N . GLN A 1 97 ? 16.204 1.025 -15.917 1.00 91.88 97 GLN A N 1
ATOM 761 C CA . GLN A 1 97 ? 16.775 0.010 -16.802 1.00 91.88 97 GLN A CA 1
ATOM 762 C C . GLN A 1 97 ? 15.712 -0.984 -17.272 1.00 91.88 97 GLN A C 1
ATOM 764 O O . GLN A 1 97 ? 15.533 -1.170 -18.473 1.00 91.88 97 GLN A O 1
ATOM 769 N N . LYS A 1 98 ? 14.957 -1.574 -16.341 1.00 92.12 98 LYS A N 1
ATOM 770 C CA . LYS A 1 98 ? 13.932 -2.584 -16.637 1.00 92.12 98 LYS A CA 1
ATOM 771 C C . LYS A 1 98 ? 12.833 -2.054 -17.556 1.00 92.12 98 LYS A C 1
ATOM 773 O O . LYS A 1 98 ? 12.435 -2.718 -18.513 1.00 92.12 98 LYS A O 1
ATOM 778 N N . HIS A 1 99 ? 12.355 -0.840 -17.289 1.00 89.62 99 HIS A N 1
ATOM 779 C CA . HIS A 1 99 ? 11.269 -0.222 -18.052 1.00 89.62 99 HIS A CA 1
ATOM 780 C C . HIS A 1 99 ? 11.759 0.665 -19.206 1.00 89.62 99 HIS A C 1
ATOM 782 O O . HIS A 1 99 ? 10.931 1.284 -19.872 1.00 89.62 99 HIS A O 1
ATOM 788 N N . HIS A 1 100 ? 13.074 0.725 -19.455 1.00 91.00 100 HIS A N 1
ATOM 789 C CA . HIS A 1 100 ? 13.713 1.527 -20.509 1.00 91.00 100 HIS A CA 1
ATOM 790 C C . HIS A 1 100 ? 13.215 2.985 -20.551 1.00 91.00 100 HIS A C 1
ATOM 792 O O . HIS A 1 100 ? 12.938 3.538 -21.616 1.00 91.00 100 HIS A O 1
ATOM 798 N N . SER A 1 101 ? 13.044 3.606 -19.381 1.00 90.31 101 SER A N 1
ATOM 799 C CA . SER A 1 101 ? 12.401 4.916 -19.248 1.00 90.31 101 SER A CA 1
ATOM 800 C C . SER A 1 101 ? 13.016 5.726 -18.110 1.00 90.31 101 SER A C 1
ATOM 802 O O . SER A 1 101 ? 13.181 5.178 -17.022 1.00 90.31 101 SER A O 1
ATOM 804 N N . PRO A 1 102 ? 13.263 7.041 -18.281 1.00 86.94 102 PRO A N 1
ATOM 805 C CA . PRO A 1 102 ? 13.727 7.906 -17.192 1.00 86.94 102 PRO A CA 1
ATOM 806 C C . PRO A 1 102 ? 12.689 8.052 -16.068 1.00 86.94 102 PRO A C 1
ATOM 808 O O . PRO A 1 102 ? 13.031 8.449 -14.964 1.00 86.94 102 PRO A O 1
ATOM 811 N N . ARG A 1 103 ? 11.422 7.712 -16.337 1.00 89.94 103 ARG A N 1
ATOM 812 C CA . ARG A 1 103 ? 10.331 7.654 -15.351 1.00 89.94 103 ARG A CA 1
ATOM 813 C C . ARG A 1 103 ? 10.016 6.211 -14.944 1.00 89.94 103 ARG A C 1
ATOM 815 O O . AR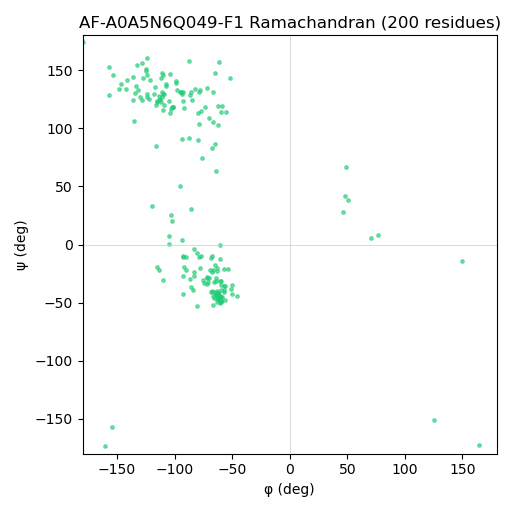G A 1 103 ? 8.883 5.894 -14.584 1.00 89.94 103 ARG A O 1
ATOM 822 N N . GLY A 1 104 ? 10.995 5.313 -15.070 1.00 91.69 104 GLY A N 1
ATOM 823 C CA . GLY A 1 104 ? 10.815 3.880 -14.857 1.00 91.69 104 GLY A CA 1
ATOM 824 C C . GLY A 1 104 ? 10.277 3.552 -13.467 1.00 91.69 104 GLY A C 1
ATOM 825 O O . GLY A 1 104 ? 9.391 2.711 -13.353 1.00 91.69 104 GLY A O 1
ATOM 826 N N . ARG A 1 105 ? 10.740 4.259 -12.427 1.00 91.31 105 ARG A N 1
ATOM 827 C CA . ARG A 1 105 ? 10.274 4.059 -11.046 1.00 91.31 105 ARG A CA 1
ATOM 828 C C . ARG A 1 105 ? 8.791 4.372 -10.875 1.00 91.31 105 ARG A C 1
ATOM 830 O O . ARG A 1 105 ? 8.035 3.565 -10.347 1.00 91.31 105 ARG A O 1
ATOM 837 N N . GLU A 1 106 ? 8.355 5.524 -11.368 1.00 92.00 106 GLU A N 1
ATOM 838 C CA . GLU A 1 106 ? 6.951 5.939 -11.308 1.00 92.00 106 GLU A CA 1
ATOM 839 C C . GLU A 1 106 ? 6.054 4.982 -12.102 1.00 92.00 106 GLU A C 1
ATOM 841 O O . GLU A 1 106 ? 4.967 4.625 -11.650 1.00 92.00 106 GLU A O 1
ATOM 846 N N . LEU A 1 107 ? 6.526 4.525 -13.267 1.00 93.00 107 LEU A N 1
ATOM 847 C CA . LEU A 1 107 ? 5.817 3.541 -14.081 1.00 93.00 107 LEU A CA 1
ATOM 848 C C . LEU A 1 107 ? 5.677 2.194 -13.358 1.00 93.00 107 LEU A C 1
ATOM 850 O O . LEU A 1 107 ? 4.597 1.603 -13.396 1.00 93.00 107 LEU A O 1
ATOM 854 N N . ALA A 1 108 ? 6.735 1.732 -12.688 1.00 94.50 108 ALA A N 1
ATOM 855 C CA . ALA A 1 108 ? 6.730 0.510 -11.888 1.00 94.50 108 ALA A CA 1
ATOM 856 C C . ALA A 1 108 ? 5.720 0.595 -10.732 1.00 94.50 108 ALA A C 1
ATOM 858 O O . ALA A 1 108 ? 4.886 -0.299 -10.569 1.00 94.50 108 ALA A O 1
ATOM 859 N N . ILE A 1 109 ? 5.715 1.712 -9.992 1.00 93.81 109 ILE A N 1
ATOM 860 C CA . ILE A 1 109 ? 4.756 1.961 -8.904 1.00 93.81 109 ILE A CA 1
ATOM 861 C C . ILE A 1 109 ? 3.322 1.942 -9.440 1.00 93.81 109 ILE A C 1
ATOM 863 O O . ILE A 1 109 ? 2.468 1.250 -8.894 1.00 93.81 109 ILE A O 1
ATOM 867 N N . VAL A 1 110 ? 3.044 2.663 -10.532 1.00 94.56 110 VAL A N 1
ATOM 868 C CA . VAL A 1 110 ? 1.702 2.715 -11.138 1.00 94.56 110 VAL A CA 1
ATOM 869 C C . VAL A 1 110 ? 1.232 1.327 -11.579 1.00 94.56 110 VAL A C 1
ATOM 871 O O . VAL A 1 110 ? 0.093 0.955 -11.303 1.00 94.56 110 VAL A O 1
ATOM 874 N N . ARG A 1 111 ? 2.095 0.548 -12.241 1.00 94.81 111 ARG A N 1
ATOM 875 C CA . ARG A 1 111 ? 1.772 -0.820 -12.680 1.00 94.81 111 ARG A CA 1
ATOM 876 C C . ARG A 1 111 ? 1.502 -1.746 -11.501 1.00 94.81 111 ARG A C 1
ATOM 878 O O . ARG A 1 111 ? 0.535 -2.503 -11.540 1.00 94.81 111 ARG A O 1
ATOM 885 N N . THR A 1 112 ? 2.308 -1.639 -10.451 1.00 96.06 112 THR A N 1
ATOM 886 C CA . THR A 1 112 ? 2.138 -2.440 -9.236 1.00 96.06 112 THR A CA 1
ATOM 887 C C . THR A 1 112 ? 0.839 -2.077 -8.521 1.00 96.06 112 THR A C 1
ATOM 889 O O . THR A 1 112 ? 0.060 -2.963 -8.194 1.00 96.06 112 THR A O 1
ATOM 892 N N . LEU A 1 113 ? 0.529 -0.786 -8.356 1.00 95.69 113 LEU A N 1
ATOM 893 C CA . LEU A 1 113 ? -0.738 -0.335 -7.764 1.00 95.69 113 LEU A CA 1
ATOM 894 C C . LEU A 1 113 ? -1.957 -0.818 -8.561 1.00 95.69 113 LEU A C 1
ATOM 896 O O . LEU A 1 113 ? -2.947 -1.233 -7.958 1.00 95.69 113 LEU A O 1
ATOM 900 N N . ALA A 1 114 ? -1.873 -0.815 -9.894 1.00 96.00 114 ALA A N 1
ATOM 901 C CA . ALA A 1 114 ? -2.922 -1.353 -10.756 1.00 96.00 114 ALA A CA 1
ATOM 902 C C . ALA A 1 114 ? -3.129 -2.858 -10.541 1.00 96.00 114 ALA A C 1
ATOM 904 O O . ALA A 1 114 ? -4.262 -3.318 -10.395 1.00 96.00 114 ALA A O 1
ATOM 905 N N . LEU A 1 115 ? -2.036 -3.624 -10.476 1.00 96.31 115 LEU A N 1
ATOM 906 C CA . LEU A 1 115 ? -2.086 -5.056 -10.199 1.00 96.31 115 LEU A CA 1
ATOM 907 C C . LEU A 1 115 ? -2.675 -5.339 -8.812 1.00 96.31 115 LEU A C 1
ATOM 909 O O . LEU A 1 115 ? -3.575 -6.168 -8.692 1.00 96.31 115 LEU A O 1
ATOM 913 N N . CYS A 1 116 ? -2.225 -4.612 -7.789 1.00 95.81 116 CYS A N 1
ATOM 914 C CA . CYS A 1 116 ? -2.768 -4.687 -6.439 1.00 95.81 116 CYS A CA 1
ATOM 915 C C . CYS A 1 116 ? -4.274 -4.410 -6.427 1.00 95.81 116 CYS A C 1
ATOM 917 O O . CYS A 1 116 ? -5.034 -5.162 -5.826 1.00 95.81 116 CYS A O 1
ATOM 919 N N . GLN A 1 117 ? -4.731 -3.351 -7.102 1.00 95.12 117 GLN A N 1
ATOM 920 C CA . GLN A 1 117 ? -6.154 -3.024 -7.169 1.00 95.12 117 GLN A CA 1
ATOM 921 C C . GLN A 1 117 ? -6.963 -4.150 -7.822 1.00 95.12 117 GLN A C 1
ATOM 923 O O . GLN A 1 117 ? -8.000 -4.531 -7.285 1.00 95.12 117 GLN A O 1
ATOM 928 N N . ASN A 1 118 ? -6.478 -4.716 -8.928 1.00 95.12 118 ASN A N 1
ATOM 929 C CA . ASN A 1 118 ? -7.144 -5.829 -9.604 1.00 95.12 118 ASN A CA 1
ATOM 930 C C . ASN A 1 118 ? -7.221 -7.076 -8.715 1.00 95.12 118 ASN A C 1
ATOM 932 O O . AS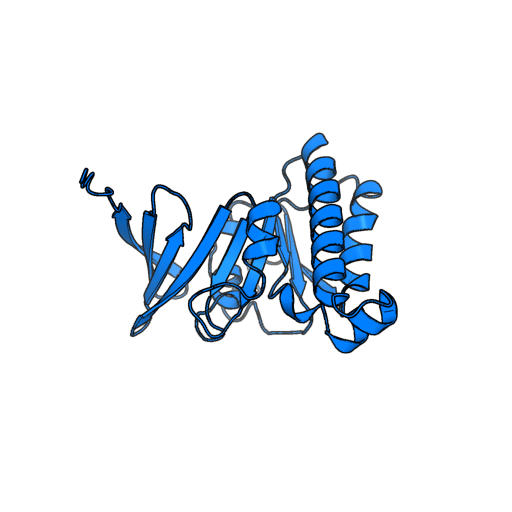N A 1 118 ? -8.293 -7.655 -8.571 1.00 95.12 118 ASN A O 1
ATOM 936 N N . ALA A 1 119 ? -6.113 -7.449 -8.075 1.00 95.44 119 ALA A N 1
ATOM 937 C CA . ALA A 1 119 ? -6.054 -8.601 -7.182 1.00 95.44 119 ALA A CA 1
ATOM 938 C C . ALA A 1 119 ? -6.989 -8.442 -5.971 1.00 95.44 119 ALA A C 1
ATOM 940 O O . ALA A 1 119 ? -7.713 -9.368 -5.613 1.00 95.44 119 ALA A O 1
ATOM 941 N N . ILE A 1 120 ? -7.028 -7.249 -5.371 1.00 94.62 120 ILE A N 1
ATOM 942 C CA . ILE A 1 120 ? -7.928 -6.942 -4.256 1.00 94.62 120 ILE A CA 1
ATOM 943 C C . ILE A 1 120 ? -9.389 -6.928 -4.708 1.00 94.62 120 ILE A C 1
ATOM 945 O O . ILE A 1 120 ? -10.248 -7.415 -3.979 1.00 94.62 120 ILE A O 1
ATOM 949 N N . ASN A 1 121 ? -9.697 -6.397 -5.892 1.00 94.12 121 ASN A N 1
ATOM 950 C CA . ASN A 1 121 ? -11.054 -6.450 -6.435 1.00 94.12 121 ASN A CA 1
ATOM 951 C C . ASN A 1 121 ? -11.502 -7.900 -6.638 1.00 94.12 121 ASN A C 1
ATOM 953 O O . ASN A 1 121 ? -12.587 -8.245 -6.188 1.00 94.12 121 ASN A O 1
ATOM 957 N N . HIS A 1 122 ? -10.642 -8.750 -7.204 1.00 94.06 122 HIS A N 1
ATOM 958 C CA . HIS A 1 122 ? -10.918 -10.176 -7.372 1.00 94.06 122 HIS A CA 1
ATOM 959 C C . HIS A 1 122 ? -11.157 -10.890 -6.032 1.00 94.06 122 HIS A C 1
ATOM 961 O O . HIS A 1 122 ? -12.164 -11.569 -5.857 1.00 94.06 122 HIS A O 1
ATOM 967 N N . ALA A 1 123 ? -10.295 -10.670 -5.034 1.00 93.50 123 ALA A N 1
ATOM 968 C CA . ALA A 1 123 ? -10.501 -11.214 -3.689 1.00 93.50 123 ALA A CA 1
ATOM 969 C C . ALA A 1 123 ? -11.817 -10.733 -3.047 1.00 93.50 123 ALA A C 1
ATOM 971 O O . ALA A 1 123 ? -12.440 -11.456 -2.271 1.00 93.50 123 ALA A O 1
ATOM 972 N N . ASN A 1 124 ? -12.260 -9.515 -3.377 1.00 92.81 124 ASN A N 1
ATOM 973 C CA . ASN A 1 124 ? -13.517 -8.955 -2.885 1.00 92.81 124 ASN A CA 1
ATOM 974 C C . ASN A 1 124 ? -14.768 -9.477 -3.618 1.00 92.81 124 ASN A C 1
ATOM 976 O O . ASN A 1 124 ? -15.878 -9.248 -3.144 1.00 92.81 124 ASN A O 1
ATOM 980 N N . GLU A 1 125 ? -14.622 -10.191 -4.740 1.00 92.56 125 GLU A N 1
ATOM 981 C CA . GLU A 1 125 ? -15.743 -10.891 -5.388 1.00 92.56 125 GLU A CA 1
ATOM 982 C C . GLU A 1 125 ? -16.211 -12.092 -4.552 1.00 92.56 125 GLU A C 1
ATOM 984 O O . GLU A 1 125 ? -17.386 -12.456 -4.593 1.00 92.56 125 GLU A O 1
ATOM 989 N N . THR A 1 126 ? -15.304 -12.699 -3.778 1.00 87.06 126 THR A N 1
ATOM 990 C CA . THR A 1 126 ? -15.559 -13.919 -2.992 1.00 87.06 126 THR A CA 1
ATOM 991 C C . THR A 1 126 ? -15.472 -13.708 -1.478 1.00 87.06 126 THR A C 1
ATOM 993 O O . THR A 1 126 ? -16.031 -14.499 -0.716 1.00 87.06 126 THR A O 1
ATOM 996 N N . GLY A 1 127 ? -14.818 -12.640 -1.015 1.00 86.06 127 GLY A N 1
ATOM 997 C CA . GLY A 1 127 ? -14.642 -12.343 0.405 1.00 86.06 127 GLY A CA 1
ATOM 998 C C . GLY A 1 127 ? -14.442 -10.857 0.697 1.00 86.06 127 GLY A C 1
ATOM 999 O O . GLY A 1 127 ? -14.855 -9.995 -0.068 1.00 86.06 127 GLY A O 1
ATOM 1000 N N . HIS A 1 128 ? -13.829 -10.548 1.841 1.00 87.81 128 HIS A N 1
ATOM 1001 C CA . HIS A 1 128 ? -13.401 -9.190 2.176 1.00 87.81 128 HIS A CA 1
ATOM 1002 C C . HIS A 1 128 ? -11.882 -9.162 2.292 1.00 87.81 128 HIS A C 1
ATOM 1004 O O . HIS A 1 128 ? -11.326 -9.862 3.135 1.00 87.81 128 HIS A O 1
ATOM 1010 N N . CYS A 1 129 ? -11.233 -8.349 1.466 1.00 91.31 129 CYS A N 1
ATOM 1011 C CA . CYS A 1 129 ? -9.794 -8.148 1.452 1.00 91.31 129 CYS A CA 1
ATOM 1012 C C . CYS A 1 129 ? -9.482 -6.653 1.318 1.00 91.31 129 CYS A C 1
ATOM 1014 O O . CYS A 1 129 ? -9.920 -5.979 0.379 1.00 91.31 129 CYS A O 1
ATOM 1016 N N 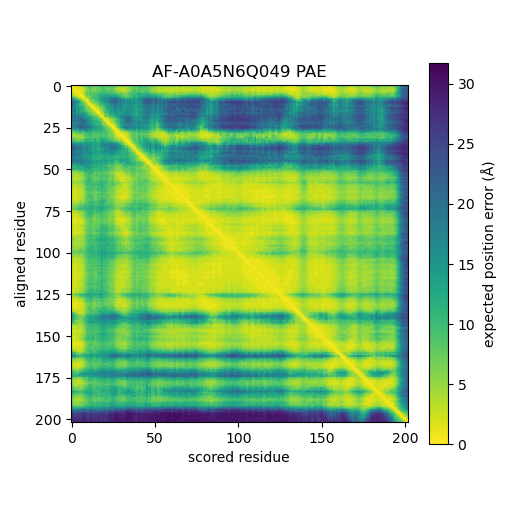. MET A 1 130 ? -8.710 -6.122 2.261 1.00 91.62 130 MET A N 1
ATOM 1017 C CA . MET A 1 130 ? -8.242 -4.742 2.259 1.00 91.62 130 MET A CA 1
ATOM 1018 C C . MET A 1 130 ? -6.736 -4.688 1.995 1.00 91.62 130 MET A C 1
ATOM 1020 O O . MET A 1 130 ? -5.987 -5.550 2.436 1.00 91.62 130 MET A O 1
ATOM 1024 N N . LEU A 1 131 ? -6.285 -3.641 1.304 1.00 92.62 131 LEU A N 1
ATOM 1025 C CA . LEU A 1 131 ? -4.866 -3.327 1.145 1.00 92.62 131 LEU A CA 1
ATOM 1026 C C . LEU A 1 131 ? -4.533 -2.015 1.851 1.00 92.62 131 LEU A C 1
ATOM 1028 O O . LEU A 1 131 ? -5.141 -0.977 1.547 1.00 92.62 131 LEU A O 1
ATOM 1032 N N . LEU A 1 132 ? -3.556 -2.084 2.748 1.00 90.88 132 LEU A N 1
ATOM 1033 C CA . LEU A 1 132 ? -2.950 -0.963 3.447 1.00 90.88 132 LEU A CA 1
ATOM 1034 C C . LEU A 1 132 ? -1.498 -0.813 2.989 1.00 90.88 132 LEU A C 1
ATOM 1036 O O . LEU A 1 132 ? -0.712 -1.754 3.027 1.00 90.88 132 LEU A O 1
ATOM 1040 N N . LEU A 1 133 ? -1.162 0.383 2.531 1.00 90.44 133 LEU A N 1
ATOM 1041 C CA . LEU A 1 133 ? 0.178 0.758 2.102 1.00 90.44 133 LEU A CA 1
ATOM 1042 C C . LEU A 1 133 ? 0.758 1.695 3.152 1.00 90.44 133 LEU A C 1
ATOM 1044 O O . LEU A 1 133 ? 0.051 2.617 3.569 1.00 90.44 133 LEU A O 1
ATOM 1048 N N . SER A 1 134 ? 2.020 1.521 3.533 1.00 87.06 134 SER A N 1
ATOM 1049 C CA . SER A 1 134 ? 2.765 2.582 4.208 1.00 87.06 134 SER A CA 1
ATOM 1050 C C . SER A 1 134 ? 3.760 3.251 3.249 1.00 87.06 134 SER A C 1
ATOM 1052 O O . SER A 1 134 ? 4.258 2.635 2.307 1.00 87.06 134 SER A O 1
ATOM 1054 N N . ASP A 1 135 ? 3.989 4.550 3.441 1.00 85.81 135 ASP A N 1
ATOM 1055 C CA . ASP A 1 135 ? 5.038 5.319 2.759 1.00 85.81 135 ASP A CA 1
ATOM 1056 C C . ASP A 1 135 ? 5.757 6.191 3.781 1.00 85.81 135 ASP A C 1
ATOM 1058 O O . ASP A 1 135 ? 5.216 7.202 4.262 1.00 85.81 135 ASP A O 1
ATOM 1062 N N . THR A 1 136 ? 6.975 5.784 4.113 1.00 81.75 136 THR A N 1
ATOM 1063 C CA . THR A 1 136 ? 7.798 6.470 5.096 1.00 81.75 136 THR A CA 1
ATOM 1064 C C . THR A 1 136 ? 8.570 7.588 4.405 1.00 81.75 136 THR A C 1
ATOM 1066 O O . THR A 1 136 ? 9.212 7.360 3.387 1.00 81.75 136 THR A O 1
ATOM 1069 N N . HIS A 1 137 ? 8.537 8.825 4.902 1.00 76.00 137 HIS A N 1
ATOM 1070 C CA . HIS A 1 137 ? 9.265 9.923 4.253 1.00 76.00 137 HIS A CA 1
ATOM 1071 C C . HIS A 1 137 ? 9.659 11.040 5.217 1.00 76.00 137 HIS A C 1
ATOM 1073 O O . HIS A 1 137 ? 8.923 11.398 6.131 1.00 76.00 137 HIS A O 1
ATOM 1079 N N . HIS A 1 138 ? 10.815 11.655 4.977 1.00 62.91 138 HIS A N 1
ATOM 1080 C CA . HIS A 1 138 ? 11.214 12.877 5.670 1.00 62.91 138 HIS A CA 1
ATOM 1081 C C . HIS A 1 138 ? 10.503 14.082 5.035 1.00 62.91 138 HIS A C 1
ATOM 1083 O O . HIS A 1 138 ? 10.998 14.664 4.073 1.00 62.91 138 HIS A O 1
ATOM 1089 N N . GLY A 1 139 ? 9.317 14.437 5.531 1.00 64.50 139 GLY A N 1
ATOM 1090 C CA . GLY A 1 139 ? 8.579 15.612 5.064 1.00 64.50 139 GLY A CA 1
ATOM 1091 C C . GLY A 1 139 ? 7.112 15.624 5.484 1.00 64.50 139 GLY A C 1
ATOM 1092 O O . GLY A 1 139 ? 6.666 14.786 6.261 1.00 64.50 139 GLY A O 1
ATOM 1093 N N . ASP A 1 140 ? 6.365 16.595 4.958 1.00 59.38 140 ASP A N 1
ATOM 1094 C CA . ASP A 1 140 ? 4.922 16.728 5.200 1.00 59.38 140 ASP A CA 1
ATOM 1095 C C . ASP A 1 140 ? 4.059 15.968 4.178 1.00 59.38 140 ASP A C 1
ATOM 1097 O O . ASP A 1 140 ? 2.840 15.889 4.342 1.00 59.38 140 ASP A O 1
ATOM 1101 N N . THR A 1 141 ? 4.660 15.481 3.087 1.00 62.28 141 THR A N 1
ATOM 1102 C CA . THR A 1 141 ? 3.957 14.954 1.911 1.00 62.28 141 THR A CA 1
ATOM 1103 C C . THR A 1 141 ? 4.565 13.627 1.434 1.00 62.28 141 THR A C 1
ATOM 1105 O O . THR A 1 141 ? 5.772 13.598 1.189 1.00 62.28 141 THR A O 1
ATOM 1108 N N . PRO A 1 142 ? 3.745 12.575 1.206 1.00 72.06 142 PRO A N 1
ATOM 1109 C CA . PRO A 1 142 ? 4.204 11.284 0.680 1.00 72.06 142 PRO A CA 1
ATOM 1110 C C . PRO A 1 142 ? 5.024 11.433 -0.608 1.00 72.06 142 PRO A C 1
ATOM 1112 O O . PRO A 1 142 ? 4.670 12.254 -1.466 1.00 72.06 142 PRO A O 1
ATOM 1115 N N . ARG A 1 143 ? 6.060 10.599 -0.794 1.00 74.62 143 ARG A N 1
ATOM 1116 C CA . ARG A 1 143 ? 7.045 10.730 -1.895 1.00 74.62 143 ARG A CA 1
ATOM 1117 C C . ARG A 1 143 ? 6.369 10.720 -3.270 1.00 74.62 143 ARG A C 1
ATOM 1119 O O . ARG A 1 143 ? 6.752 11.457 -4.175 1.00 74.62 143 ARG A O 1
ATOM 1126 N N . PHE A 1 144 ? 5.304 9.928 -3.398 1.00 82.19 144 PHE A N 1
ATOM 1127 C CA . PHE A 1 144 ? 4.548 9.730 -4.635 1.00 82.19 144 PHE A CA 1
ATOM 1128 C C . PHE A 1 144 ? 3.081 10.149 -4.509 1.00 82.19 144 PHE A C 1
ATOM 1130 O O . PHE A 1 144 ? 2.209 9.567 -5.155 1.00 82.19 144 PHE A O 1
ATOM 1137 N N . LEU A 1 145 ? 2.777 11.179 -3.705 1.00 84.62 145 LEU A N 1
ATOM 1138 C CA . LEU A 1 145 ? 1.393 11.607 -3.449 1.00 84.62 145 LEU A CA 1
ATOM 1139 C C . LEU A 1 145 ? 0.571 11.816 -4.736 1.00 84.62 145 LEU A C 1
ATOM 1141 O O . LEU A 1 145 ? -0.611 11.475 -4.783 1.00 84.62 145 LEU A O 1
ATOM 1145 N N . HIS A 1 146 ? 1.190 12.365 -5.784 1.00 86.06 146 HIS A N 1
ATOM 1146 C CA . HIS A 1 146 ? 0.541 12.617 -7.072 1.00 86.06 146 HIS A CA 1
ATOM 1147 C C . HIS A 1 146 ? 0.092 11.331 -7.794 1.00 86.06 146 HIS A C 1
ATOM 1149 O O . HIS A 1 146 ? -0.896 11.361 -8.529 1.00 86.06 146 HIS A O 1
ATOM 1155 N N . ILE A 1 147 ? 0.783 10.210 -7.562 1.00 89.69 147 ILE A N 1
ATOM 1156 C CA . ILE A 1 147 ? 0.380 8.877 -8.018 1.00 89.69 147 ILE A CA 1
ATOM 1157 C C . ILE A 1 147 ? -0.675 8.327 -7.062 1.00 89.69 147 ILE A C 1
ATOM 1159 O O . ILE A 1 147 ? -1.769 7.982 -7.502 1.00 89.69 147 ILE A O 1
ATOM 1163 N N . TYR A 1 148 ? -0.392 8.303 -5.756 1.00 89.50 148 TYR A N 1
ATOM 1164 C CA . TYR A 1 148 ? -1.266 7.665 -4.770 1.00 89.50 148 TYR A CA 1
ATOM 1165 C C . TYR A 1 148 ? -2.690 8.210 -4.777 1.00 89.50 148 TYR A C 1
ATOM 1167 O O . TYR A 1 148 ? -3.626 7.418 -4.756 1.00 89.50 148 TYR A O 1
ATOM 1175 N N . LYS A 1 149 ? -2.878 9.529 -4.918 1.00 88.81 149 LYS A N 1
ATOM 1176 C CA . LYS A 1 149 ? -4.208 10.162 -5.007 1.00 88.81 149 LYS A CA 1
ATOM 1177 C C . LYS A 1 149 ? -5.122 9.579 -6.093 1.00 88.81 149 LYS A C 1
ATOM 1179 O O . LYS A 1 149 ? -6.327 9.781 -6.021 1.00 88.81 149 LYS A O 1
ATOM 1184 N N . ARG A 1 150 ? -4.569 8.903 -7.105 1.00 89.88 150 ARG A N 1
ATOM 1185 C CA . ARG A 1 150 ? -5.339 8.257 -8.181 1.00 89.88 150 ARG A CA 1
ATOM 1186 C C . ARG A 1 150 ? -5.713 6.806 -7.877 1.00 89.88 150 ARG A C 1
ATOM 1188 O O . ARG A 1 150 ? -6.644 6.301 -8.488 1.00 89.88 150 ARG A O 1
ATOM 1195 N N . TRP A 1 151 ? -4.982 6.150 -6.979 1.00 89.75 151 TRP A N 1
ATOM 1196 C CA . TRP A 1 151 ? -5.062 4.703 -6.747 1.00 89.75 151 TRP A CA 1
ATOM 1197 C C . TRP A 1 151 ? -5.619 4.328 -5.371 1.00 89.75 151 TRP A C 1
ATOM 1199 O O . TRP A 1 151 ? -6.114 3.216 -5.194 1.00 89.75 151 TRP A O 1
ATOM 1209 N N . VAL A 1 152 ? -5.547 5.232 -4.391 1.00 88.75 152 VAL A N 1
ATOM 1210 C CA . VAL A 1 152 ? -6.011 4.975 -3.022 1.00 88.75 152 VAL A CA 1
ATOM 1211 C C . VAL A 1 152 ? -7.244 5.807 -2.690 1.00 88.75 152 VAL A C 1
ATOM 1213 O O . VAL A 1 152 ? -7.354 6.967 -3.080 1.00 88.75 152 VAL A O 1
ATOM 1216 N N . ASN A 1 153 ? -8.163 5.220 -1.923 1.00 87.25 153 ASN A N 1
ATOM 1217 C CA . ASN A 1 153 ? -9.430 5.867 -1.566 1.00 87.25 153 ASN A CA 1
ATOM 1218 C C . ASN A 1 153 ? -9.274 6.815 -0.374 1.00 87.25 153 ASN A C 1
ATOM 1220 O O . ASN A 1 153 ? -10.095 7.703 -0.154 1.00 87.25 153 ASN A O 1
ATOM 1224 N N . SER A 1 154 ? -8.258 6.584 0.455 1.00 87.50 154 SER A N 1
ATOM 1225 C CA . SER A 1 154 ? -8.035 7.336 1.685 1.00 87.50 154 SER A CA 1
ATOM 1226 C C . SER A 1 154 ? -6.545 7.417 1.970 1.00 87.50 154 SER A C 1
ATOM 1228 O O . SER A 1 154 ? -5.829 6.420 1.861 1.00 87.50 154 SER A O 1
ATOM 1230 N N . ILE A 1 155 ? -6.090 8.619 2.313 1.00 87.62 155 ILE A N 1
ATOM 1231 C CA . ILE A 1 155 ? -4.704 8.911 2.668 1.00 87.62 155 ILE A CA 1
ATOM 1232 C C . ILE A 1 155 ? -4.710 9.498 4.068 1.00 87.62 155 ILE A C 1
ATOM 1234 O O . ILE A 1 155 ? -5.375 10.509 4.311 1.00 87.62 155 ILE A O 1
ATOM 1238 N N . TYR A 1 156 ? -3.942 8.882 4.954 1.00 86.25 156 TYR A N 1
ATOM 1239 C CA . TYR A 1 156 ? -3.735 9.347 6.312 1.00 86.25 156 TYR A CA 1
ATOM 1240 C C . TYR A 1 156 ? -2.269 9.693 6.524 1.00 86.25 156 TYR A C 1
ATOM 1242 O O . TYR A 1 156 ? -1.376 8.944 6.127 1.00 86.25 156 TYR A O 1
ATOM 1250 N N . THR A 1 157 ? -2.027 10.832 7.160 1.00 85.06 157 THR A N 1
ATOM 1251 C CA . THR A 1 157 ? -0.687 11.299 7.504 1.00 85.06 157 THR A CA 1
ATOM 1252 C C . THR A 1 157 ? -0.505 11.248 9.011 1.00 85.06 157 THR A C 1
ATOM 1254 O O . THR A 1 157 ? -1.316 11.810 9.745 1.00 85.06 157 THR A O 1
ATOM 1257 N N . ILE A 1 158 ? 0.556 10.593 9.466 1.00 82.50 158 ILE A N 1
ATOM 1258 C CA . ILE A 1 158 ? 0.987 10.571 10.859 1.00 82.50 158 ILE A CA 1
ATOM 1259 C C . ILE A 1 158 ? 2.036 11.660 11.044 1.00 82.50 158 ILE A C 1
ATOM 1261 O O . ILE A 1 158 ? 2.996 11.754 10.278 1.00 82.50 158 ILE A O 1
ATOM 1265 N N . LYS A 1 159 ? 1.868 12.469 12.087 1.00 82.00 159 LYS A N 1
ATOM 1266 C CA . LYS A 1 159 ? 2.885 13.410 12.561 1.00 82.00 159 LYS A CA 1
ATOM 1267 C C . LYS A 1 159 ? 3.128 13.195 14.048 1.00 82.00 159 LYS A C 1
ATOM 1269 O O . LYS A 1 159 ? 2.188 12.911 14.784 1.00 82.00 159 LYS A O 1
ATOM 1274 N N . GLY A 1 160 ? 4.375 13.331 14.490 1.00 77.00 160 GLY A N 1
ATOM 1275 C CA . GLY A 1 160 ? 4.681 13.385 15.920 1.00 77.00 160 GLY A CA 1
ATOM 1276 C C . GLY A 1 160 ? 4.219 14.717 16.510 1.00 77.00 160 GLY A C 1
ATOM 1277 O O . GLY A 1 160 ? 4.471 15.759 15.910 1.00 77.00 160 GLY A O 1
ATOM 1278 N N . ASP A 1 161 ? 3.561 14.673 17.668 1.00 75.44 161 ASP A N 1
ATOM 1279 C CA . ASP A 1 161 ? 3.111 15.863 18.417 1.00 75.44 161 ASP A CA 1
ATOM 1280 C C . ASP A 1 161 ? 3.990 16.145 19.656 1.00 75.44 161 ASP A C 1
ATOM 1282 O O . ASP A 1 161 ? 3.695 17.010 20.474 1.00 75.44 161 ASP A O 1
ATOM 1286 N N . GLY A 1 162 ? 5.094 15.406 19.817 1.00 70.75 162 GLY A N 1
ATOM 1287 C CA . GLY A 1 162 ? 6.008 15.511 20.957 1.00 70.75 162 GLY A CA 1
ATOM 1288 C C . GLY A 1 162 ? 6.223 14.171 21.661 1.00 70.75 162 GLY A C 1
ATOM 1289 O O . GLY A 1 162 ? 6.162 13.116 21.031 1.00 70.75 162 GLY A O 1
ATOM 1290 N N . ILE A 1 163 ? 6.513 14.205 22.967 1.00 67.25 163 ILE A N 1
ATOM 1291 C CA . ILE A 1 163 ? 6.867 13.020 23.770 1.00 67.25 163 ILE A CA 1
ATOM 1292 C C . ILE A 1 163 ? 5.693 12.023 23.787 1.00 67.25 163 ILE A C 1
ATOM 1294 O O . ILE A 1 163 ? 4.716 12.221 24.503 1.00 67.25 163 ILE A O 1
ATOM 1298 N N . GLY A 1 164 ? 5.798 10.950 22.996 1.00 70.12 164 GLY A N 1
ATOM 1299 C CA . GLY A 1 164 ? 4.916 9.775 23.053 1.00 70.12 164 GLY A CA 1
ATOM 1300 C C . GLY A 1 164 ? 3.521 9.923 22.432 1.00 70.12 164 GLY A C 1
ATOM 1301 O O . GLY A 1 164 ? 2.705 9.012 22.588 1.00 70.12 164 GLY A O 1
ATOM 1302 N N . SER A 1 165 ? 3.235 11.030 21.735 1.00 78.50 165 SER A N 1
ATOM 1303 C CA . SER A 1 165 ? 1.942 11.257 21.074 1.00 78.50 165 SER A CA 1
ATOM 1304 C C . SER A 1 165 ? 2.073 11.574 19.583 1.00 78.50 165 SER A C 1
ATOM 1306 O O . SER A 1 165 ? 3.073 12.124 19.110 1.00 78.50 165 SER A O 1
ATOM 1308 N N . TYR A 1 166 ? 1.036 11.203 18.838 1.00 81.56 166 TYR A N 1
ATOM 1309 C CA . TYR A 1 166 ? 0.962 11.254 17.385 1.00 81.56 166 TYR A CA 1
ATOM 1310 C C . TYR A 1 166 ? -0.386 11.804 16.946 1.00 81.56 166 TYR A C 1
ATOM 1312 O O . TYR A 1 166 ? -1.421 11.494 17.530 1.00 81.56 166 TYR A O 1
ATOM 1320 N N . ILE A 1 167 ? -0.388 12.571 15.866 1.00 84.12 167 ILE A N 1
ATOM 1321 C CA . ILE A 1 167 ? -1.603 13.060 15.225 1.00 84.12 167 ILE A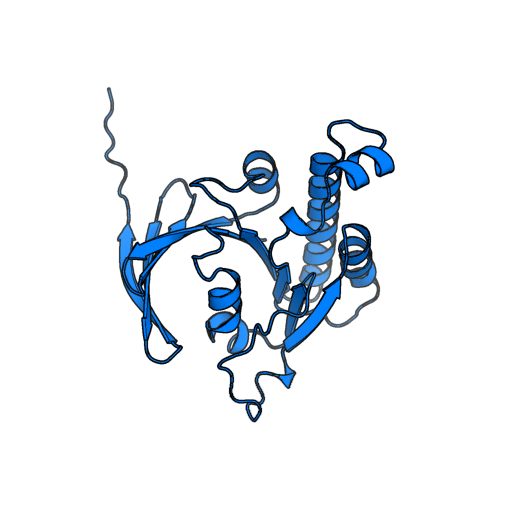 CA 1
ATOM 1322 C C . ILE A 1 167 ? -1.763 12.338 13.893 1.00 84.12 167 ILE A C 1
ATOM 1324 O O . ILE A 1 167 ? -0.911 12.440 13.010 1.00 84.12 167 ILE A O 1
ATOM 1328 N N . LEU A 1 168 ? -2.880 11.631 13.747 1.00 86.00 168 LEU A N 1
ATOM 1329 C CA . LEU A 1 168 ? -3.343 11.046 12.499 1.00 86.00 168 LEU A CA 1
ATOM 1330 C C . LEU A 1 168 ? -4.273 12.039 11.805 1.00 86.00 168 LEU A C 1
ATOM 1332 O O . LEU A 1 168 ? -5.337 12.364 12.328 1.00 86.00 168 LEU A O 1
ATOM 1336 N N . LYS A 1 169 ? -3.904 12.502 10.616 1.00 85.94 169 LYS A N 1
ATOM 1337 C CA . LYS A 1 169 ? -4.689 13.452 9.824 1.00 85.94 169 LYS A CA 1
ATOM 1338 C C . LYS A 1 169 ? -5.194 12.803 8.543 1.00 85.94 169 LYS A C 1
ATOM 1340 O O . LYS A 1 169 ? -4.405 12.265 7.773 1.00 85.94 169 LYS A O 1
ATOM 1345 N N . SER A 1 170 ? -6.496 12.892 8.287 1.00 84.19 170 SER A N 1
ATOM 1346 C CA . SER A 1 170 ? -7.092 12.502 7.006 1.00 84.19 170 SER A CA 1
ATOM 1347 C C . SER A 1 170 ? -6.849 13.586 5.956 1.00 84.19 170 SER A C 1
ATOM 1349 O O . SER A 1 170 ? -7.111 14.764 6.207 1.00 84.19 170 SER A O 1
ATOM 1351 N N . ASN A 1 171 ? -6.404 13.199 4.761 1.00 75.38 171 ASN A N 1
ATOM 1352 C CA . ASN A 1 171 ? -6.208 14.107 3.624 1.00 75.38 171 ASN A CA 1
ATOM 1353 C C . ASN A 1 171 ? -7.498 14.316 2.796 1.00 75.38 171 ASN A C 1
ATOM 1355 O O . ASN A 1 171 ? -7.461 14.474 1.577 1.00 75.38 171 ASN A O 1
ATOM 1359 N N . SER A 1 172 ? -8.658 14.245 3.453 1.00 71.56 172 SER A N 1
ATOM 1360 C CA . SER A 1 172 ? -9.980 14.479 2.865 1.00 71.56 172 SER A CA 1
ATOM 1361 C C . SER A 1 172 ? -10.374 15.956 2.915 1.00 71.56 172 SER A C 1
ATOM 1363 O O . SER A 1 172 ? -9.905 16.688 3.780 1.00 71.56 172 SER A O 1
ATOM 1365 N N . VAL A 1 173 ? -11.309 16.362 2.043 1.00 63.31 173 VAL A N 1
ATOM 1366 C CA . VAL A 1 173 ? -11.881 17.728 1.990 1.00 63.31 173 VAL A CA 1
ATOM 1367 C C . VAL A 1 173 ? -12.357 18.197 3.370 1.00 63.31 173 VAL A C 1
ATOM 1369 O O . VAL A 1 173 ? -12.054 19.302 3.790 1.00 63.31 173 VAL A O 1
ATOM 1372 N N . ARG A 1 174 ? -13.018 17.321 4.136 1.00 67.00 174 ARG A N 1
ATOM 1373 C CA . ARG A 1 174 ? -13.221 17.534 5.575 1.00 67.00 174 ARG A CA 1
ATOM 1374 C C . ARG A 1 174 ? -12.024 16.959 6.310 1.00 67.00 174 ARG A C 1
ATOM 1376 O O . ARG A 1 174 ? -11.991 15.756 6.582 1.00 67.00 174 ARG A O 1
ATOM 1383 N N . ALA A 1 175 ? -11.014 17.784 6.550 1.00 72.31 175 ALA A N 1
ATOM 1384 C CA . ALA A 1 175 ? -9.826 17.360 7.273 1.00 72.31 175 ALA A CA 1
ATOM 1385 C C . ALA A 1 175 ? -10.205 17.045 8.729 1.00 72.31 175 ALA A C 1
ATOM 1387 O O . ALA A 1 175 ? -10.446 17.940 9.537 1.00 72.31 175 ALA A O 1
ATOM 1388 N N . LYS A 1 176 ? -10.261 15.755 9.062 1.00 84.31 176 LYS A N 1
ATOM 1389 C CA . LYS A 1 176 ? -10.349 15.282 10.445 1.00 84.31 176 LYS A CA 1
ATOM 1390 C C . LYS A 1 176 ? -8.964 14.880 10.917 1.00 84.31 176 LYS A C 1
ATOM 1392 O O . LYS A 1 176 ? -8.211 14.259 10.162 1.00 84.31 176 LYS A O 1
ATOM 1397 N N . SER A 1 177 ? -8.646 15.228 12.153 1.00 86.00 177 SER A N 1
ATOM 1398 C CA . SER A 1 177 ? -7.411 14.807 12.806 1.00 86.00 177 SER A CA 1
ATOM 1399 C C . SER A 1 177 ? -7.750 14.104 14.112 1.00 86.00 177 SER A C 1
ATOM 1401 O O . SER A 1 177 ? -8.716 14.464 14.772 1.00 86.00 177 SER A O 1
ATOM 1403 N N . ALA A 1 178 ? -6.975 13.103 14.494 1.00 87.06 178 ALA A N 1
ATOM 1404 C CA . ALA A 1 178 ? -7.125 12.412 15.764 1.00 87.06 178 ALA A CA 1
ATOM 1405 C C . ALA A 1 178 ? -5.757 12.3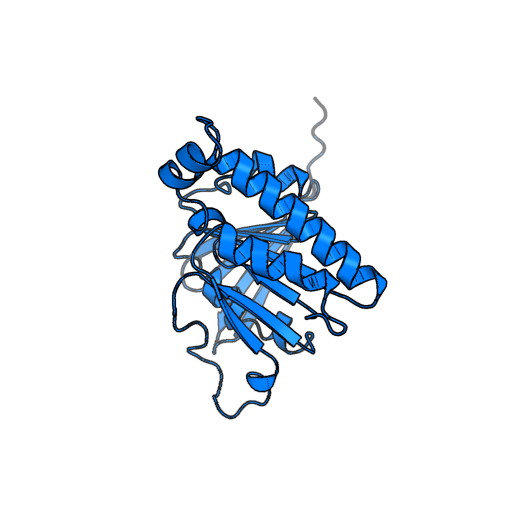04 16.428 1.00 87.06 178 ALA A C 1
ATOM 1407 O O . ALA A 1 178 ? -4.777 11.961 15.766 1.00 87.06 178 ALA A O 1
ATOM 1408 N N . LYS A 1 179 ? -5.692 12.628 17.716 1.00 86.38 179 LYS A N 1
ATOM 1409 C CA . LYS A 1 179 ? -4.485 12.497 18.523 1.00 86.38 179 LYS A CA 1
ATOM 1410 C C . LYS A 1 179 ? -4.515 11.177 19.264 1.00 86.38 179 LYS A C 1
ATOM 1412 O O . LYS A 1 179 ? -5.507 10.852 19.914 1.00 86.38 179 LYS A O 1
ATOM 1417 N N . TYR A 1 180 ? -3.412 10.458 19.177 1.00 84.00 180 TYR A N 1
ATOM 1418 C CA . TYR A 1 180 ? -3.186 9.207 19.865 1.00 84.00 180 TYR A CA 1
ATOM 1419 C C . TYR A 1 180 ? -1.907 9.281 20.690 1.00 84.00 180 TYR A C 1
ATOM 1421 O O . TYR A 1 180 ? -0.946 9.932 20.285 1.00 84.00 180 TYR A O 1
ATOM 1429 N N . SER A 1 181 ? -1.858 8.564 21.801 1.00 82.50 181 SER A N 1
ATOM 1430 C CA . SER A 1 181 ? -0.622 8.280 22.528 1.00 82.50 181 SER A CA 1
ATOM 1431 C C . SER A 1 181 ? -0.429 6.784 22.696 1.00 82.50 181 SER A C 1
ATOM 1433 O O . SER A 1 181 ? -1.363 5.997 22.538 1.00 82.50 181 SER A O 1
ATOM 1435 N N . ILE A 1 182 ? 0.811 6.383 22.967 1.00 74.62 182 ILE A N 1
ATOM 1436 C CA . ILE A 1 182 ? 1.127 4.995 23.299 1.00 74.62 182 ILE A CA 1
ATOM 1437 C C . ILE A 1 182 ? 1.317 4.904 24.809 1.00 74.62 182 ILE A C 1
ATOM 1439 O O . ILE A 1 182 ? 2.228 5.515 25.366 1.00 74.62 182 ILE A O 1
ATOM 1443 N N . SER A 1 183 ? 0.473 4.117 25.469 1.00 71.19 183 SER A N 1
ATOM 1444 C CA . SER A 1 183 ? 0.586 3.818 26.896 1.00 71.19 183 SER A CA 1
ATOM 1445 C C . SER A 1 183 ? 0.505 2.316 27.099 1.00 71.19 183 SER A C 1
ATOM 1447 O O . SER A 1 183 ? -0.421 1.681 26.606 1.00 71.19 183 SER A O 1
ATOM 1449 N N . LEU A 1 184 ? 1.484 1.734 27.799 1.00 65.38 184 LEU A N 1
ATOM 1450 C CA . LEU A 1 184 ? 1.541 0.292 28.078 1.00 65.38 184 LEU A CA 1
ATOM 1451 C C . LEU A 1 184 ? 1.370 -0.587 26.819 1.00 65.38 184 LEU A C 1
ATOM 1453 O O . LEU A 1 184 ? 0.730 -1.626 26.891 1.00 65.38 184 LEU A O 1
ATOM 1457 N N . GLN A 1 185 ? 1.943 -0.169 25.679 1.00 63.62 185 GLN A N 1
ATOM 1458 C CA . GLN A 1 185 ? 1.818 -0.820 24.356 1.00 63.62 185 GLN A CA 1
ATOM 1459 C C . GLN A 1 185 ? 0.436 -0.703 23.686 1.00 63.62 185 GLN A C 1
ATOM 1461 O O . GLN A 1 185 ? 0.243 -1.243 22.602 1.00 63.62 185 GLN A O 1
ATOM 1466 N N . TYR A 1 186 ? -0.499 0.049 24.268 1.00 64.31 186 TYR A N 1
ATOM 1467 C CA . TYR A 1 186 ? -1.802 0.331 23.672 1.00 64.31 186 TYR A CA 1
ATOM 1468 C C . TYR A 1 186 ? -1.814 1.692 22.991 1.00 64.31 186 TYR A C 1
ATOM 1470 O O . TYR A 1 186 ? -1.288 2.675 23.521 1.00 64.31 186 TYR A O 1
ATOM 1478 N N . LEU A 1 187 ? -2.477 1.753 21.836 1.00 71.38 187 LEU A N 1
ATOM 1479 C CA . LEU A 1 187 ? -2.819 3.011 21.188 1.00 71.38 187 LEU A CA 1
ATOM 1480 C C . LEU A 1 187 ? -4.059 3.609 21.867 1.00 71.38 187 LEU A C 1
ATOM 1482 O O . LEU A 1 187 ? -5.153 3.055 21.776 1.00 71.38 187 LEU A O 1
ATOM 1486 N N . VAL A 1 188 ? -3.891 4.744 22.538 1.00 79.12 188 VAL A N 1
ATOM 1487 C CA . VAL A 1 188 ? -4.955 5.446 23.263 1.00 79.12 188 VAL A CA 1
ATOM 1488 C C . VAL A 1 188 ? -5.377 6.667 22.460 1.00 79.12 188 VAL A C 1
ATOM 1490 O O . VAL A 1 188 ? -4.545 7.510 22.142 1.00 79.12 188 VAL A O 1
ATOM 1493 N N . LEU A 1 189 ? -6.665 6.775 22.129 1.00 84.06 189 LEU A N 1
ATOM 1494 C CA . LEU A 1 189 ? -7.229 7.983 21.526 1.00 84.06 189 LEU A CA 1
ATOM 1495 C C . LEU A 1 189 ? -7.347 9.078 22.594 1.00 84.06 189 LEU A C 1
ATOM 1497 O O . LEU A 1 189 ? -8.097 8.924 23.555 1.00 84.06 189 LEU A O 1
ATOM 1501 N N . GLU A 1 190 ? -6.644 10.189 22.404 1.00 85.62 190 GLU A N 1
ATOM 1502 C CA . GLU A 1 190 ? -6.682 11.334 23.319 1.00 85.62 190 GLU A CA 1
ATOM 1503 C C . GLU A 1 190 ? -7.728 12.369 22.906 1.00 85.62 190 GLU A C 1
ATOM 1505 O O . GLU A 1 190 ? -8.444 12.906 23.749 1.00 85.62 190 GLU A O 1
ATOM 1510 N N . ALA A 1 191 ? -7.816 12.670 21.607 1.00 85.00 191 ALA A N 1
ATOM 1511 C CA . ALA A 1 191 ? -8.704 13.707 21.093 1.00 85.00 191 ALA A CA 1
ATOM 1512 C C . ALA A 1 191 ? -9.042 13.497 19.612 1.00 85.00 191 ALA A C 1
ATOM 1514 O O . ALA A 1 191 ? -8.242 12.959 18.847 1.00 85.00 191 ALA A O 1
ATOM 1515 N N . ILE A 1 192 ? -10.210 13.988 19.193 1.00 87.19 192 ILE A N 1
ATOM 1516 C CA . ILE A 1 192 ? -10.599 14.119 17.784 1.00 87.19 192 ILE A CA 1
ATOM 1517 C C . ILE A 1 192 ? -10.813 15.606 17.501 1.00 87.19 192 ILE A C 1
ATOM 1519 O O . ILE A 1 192 ? -11.540 16.283 18.223 1.00 87.19 192 ILE A O 1
ATOM 1523 N N . TYR A 1 193 ? -10.191 16.095 16.436 1.00 85.19 193 TYR A N 1
ATOM 1524 C CA . TYR A 1 193 ? -10.328 17.452 15.930 1.00 85.19 193 TYR A CA 1
ATOM 1525 C C . TYR A 1 193 ? -11.053 17.410 14.586 1.00 85.19 193 TYR A C 1
ATOM 1527 O O . TYR A 1 193 ? -10.599 16.763 13.635 1.00 85.19 193 TYR A O 1
ATOM 1535 N N . GLU A 1 194 ? -12.169 18.121 14.489 1.00 80.56 194 GLU A N 1
ATOM 1536 C CA . GLU A 1 194 ? -12.861 18.359 13.227 1.00 80.56 194 GLU A CA 1
ATOM 1537 C C . GLU A 1 194 ? -12.547 19.787 12.778 1.00 80.56 194 GLU A C 1
ATOM 1539 O O . GLU A 1 194 ? -12.883 20.741 13.475 1.00 80.56 194 GLU A O 1
ATOM 1544 N N . ASN A 1 195 ? -11.876 19.949 11.633 1.00 61.72 195 ASN A N 1
ATOM 1545 C CA . ASN A 1 195 ? -11.780 21.272 11.025 1.00 61.72 195 ASN A CA 1
AT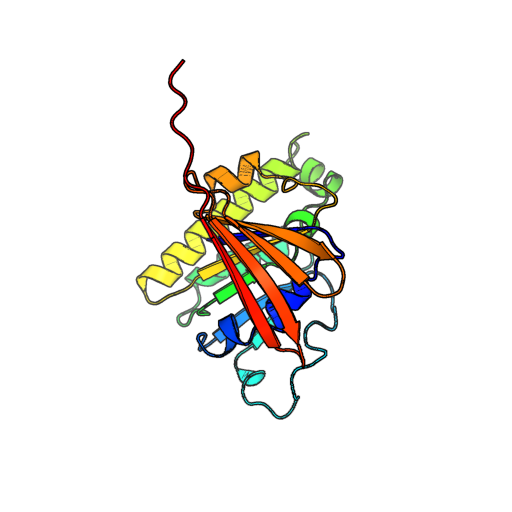OM 1546 C C . ASN A 1 195 ? -13.100 21.555 10.299 1.00 61.72 195 ASN A C 1
ATOM 1548 O O . ASN A 1 195 ? -13.339 21.032 9.209 1.00 61.72 195 ASN A O 1
ATOM 1552 N N . GLU A 1 196 ? -13.948 22.385 10.902 1.00 45.53 196 GLU A N 1
ATOM 1553 C CA . GLU A 1 196 ? -14.986 23.110 10.174 1.00 45.53 196 GLU A CA 1
ATOM 1554 C C . GLU A 1 196 ? -14.280 24.166 9.314 1.00 45.53 196 GLU A C 1
ATOM 1556 O O . GLU A 1 196 ? -13.701 25.119 9.836 1.00 45.53 196 GLU A O 1
ATOM 1561 N N . GLU A 1 197 ? -14.243 23.985 7.992 1.00 45.69 197 GLU A N 1
ATOM 1562 C CA . GLU A 1 197 ? -13.776 25.053 7.108 1.00 45.69 197 GLU A CA 1
ATOM 1563 C C . GLU A 1 197 ? -14.686 26.275 7.295 1.00 45.69 197 GLU A C 1
ATOM 1565 O O . GLU A 1 197 ? -15.873 26.249 6.958 1.00 45.69 197 GLU A O 1
ATOM 1570 N N . GLN A 1 198 ? -14.116 27.358 7.831 1.00 39.50 198 GLN A N 1
ATOM 1571 C CA . GLN A 1 198 ? -14.709 28.685 7.756 1.00 39.50 198 GLN A CA 1
ATOM 1572 C C . GLN A 1 198 ? -14.950 29.008 6.283 1.00 39.50 198 GLN A C 1
ATOM 1574 O O . GLN A 1 198 ? -14.016 29.174 5.500 1.00 39.50 198 GLN A O 1
ATOM 1579 N N . SER A 1 199 ? -16.224 29.116 5.919 1.00 36.00 199 SER A N 1
ATOM 1580 C CA . SER A 1 199 ? -16.651 29.745 4.677 1.00 36.00 199 SER A CA 1
ATOM 1581 C C . SER A 1 199 ? -16.273 31.227 4.732 1.00 36.00 199 SER A C 1
ATOM 1583 O O . SER A 1 199 ? -17.071 32.055 5.161 1.00 36.00 199 SER A O 1
ATOM 1585 N N . GLN A 1 200 ? -15.052 31.581 4.331 1.00 31.91 200 GLN A N 1
ATOM 1586 C CA . GLN A 1 200 ? -14.743 32.952 3.935 1.00 31.91 200 GLN A CA 1
ATOM 1587 C C . GLN A 1 200 ? -14.919 33.061 2.426 1.00 31.91 200 GLN A C 1
ATOM 1589 O O . GLN A 1 200 ? -14.024 32.790 1.631 1.00 31.91 200 GLN A O 1
ATOM 1594 N N . ILE A 1 201 ? -16.149 33.422 2.069 1.00 36.41 201 ILE A N 1
ATOM 1595 C CA . ILE A 1 201 ? -16.486 34.070 0.809 1.00 36.41 201 ILE A CA 1
ATOM 1596 C C . ILE A 1 201 ? -15.745 35.413 0.805 1.00 36.41 201 ILE A C 1
ATOM 1598 O O . ILE A 1 201 ? -15.997 36.243 1.680 1.00 36.41 201 ILE A O 1
ATOM 1602 N N . CYS A 1 202 ? -14.861 35.610 -0.169 1.00 34.00 202 CYS A N 1
ATOM 1603 C CA . CYS A 1 202 ? -14.441 36.922 -0.653 1.00 34.00 202 CYS A CA 1
ATOM 1604 C C . CYS A 1 202 ? -14.694 36.955 -2.158 1.00 34.00 202 CYS A C 1
ATOM 1606 O O . CYS A 1 202 ? -14.257 35.995 -2.836 1.00 34.00 202 CYS A O 1
#

Sequence (202 aa):
MILLSGPPSSYSSLLLTHTQFPVELAKSLTFLQREDIAALSGIDPSSSVLDRIQMKYVDDEDGINKFFAAFHMHDVFPVLVIIDDLGEFFDERTCQQKHHSPRGRELAIVRTLALCQNAINHANETGHCMLLLSDTHHGDTPRFLHIYKRWVNSIYTIKGDGIGSYILKSNSVRAKSAKYSISLQYLVLEAIYENEEQSQIC

Nearest PDB structures (foldseek):
  8ouz-assembly1_D  TM=7.522E-01  e=6.692E-10  Homo sapiens
  6r3p-assembly1_B  TM=7.114E-01  e=9.683E-10  Homo sapiens
  8br2-assembly1_A  TM=7.228E-01  e=4.625E-10  Homo sapiens
  4dc9-assembly1_A  TM=6.981E-01  e=9.683E-10  Methanococcus voltae
  7c9c-assembly1_A  TM=6.860E-01  e=2.593E-09  Homo sapiens

Solvent-accessible surface area (backbone atoms only — not comparable to full-atom values): 11412 Å² total; per-residue (Å²): 80,38,38,41,28,23,30,78,89,50,44,61,69,47,52,70,51,42,38,60,67,66,59,80,73,33,83,24,35,35,41,38,31,66,67,96,65,80,60,61,84,81,62,65,87,87,44,81,63,58,82,31,51,44,81,44,78,34,81,31,58,65,42,53,48,53,58,39,63,46,47,86,78,51,96,75,74,47,36,31,39,37,35,57,38,56,68,74,36,52,50,57,70,61,25,21,60,76,62,73,30,98,58,11,34,63,50,50,51,52,53,47,53,51,46,46,51,52,32,36,53,57,41,43,75,82,48,65,42,43,45,39,37,32,36,64,32,95,64,97,65,54,95,54,46,87,58,46,69,77,75,36,82,43,47,35,38,46,41,72,74,58,94,63,30,34,35,43,33,41,78,46,96,68,37,37,34,34,33,33,33,66,52,98,72,37,77,41,82,76,47,76,46,76,56,77,80,78,85,75,86,128

Secondary structure (DSSP, 8-state):
-EEEEE-TTS-HHHHHHH-SHHHHH-SSEEEEESS---TTTTS-TTSTTGGGEEEEE--SHHHHHHHHHGGGG-SS--SEEEETTGGGG--HHHHHHHTTSTTHHHHHHHHHHHHHHHHHHHHHHHS--EEEEEEE-SSSS-TTHHHHHHH-SEEEEEEEEETTEEEEEE-SSS-EEEEEEEETTEEEEEEEEE--------

Radius of gyration: 17.82 Å; Cα contacts (8 Å, |Δi|>4): 345; chains: 1; bounding box: 35×57×49 Å